Protein AF-A0A7S3T6I1-F1 (afdb_monomer_lite)

pLDDT: mean 73.14, std 24.53, range [26.17, 98.25]

Sequence (251 aa):
EEFFSDATSDMLVAWLIVLVLGAVAAERGAVSGGAPRRAKRSKQSPFVTAVAVTEVGLSLGDYSYEDAEPLAADAVEVEMHACALTAGDVQQLRGAWGTCMLPLVPSREAVGVVVRAGKSVKAVAPGDRVGVLLGTGMDFEDVDNGADRNRLDFATTGAAAHRIRLPARWAVPLPPGVPTLHAAGGLATGGALWGQLKRARLGRGAKVGVVGGGTAGGLAKQLAAALGHEVHSVVAERSGGGGGGEGEGGG

Radius of gyration: 21.6 Å; chains: 1; bounding box: 43×83×54 Å

Secondary structure (DSSP, 8-state):
--S---SHHHHHHHHHHHHHHHHHHHTS-----------------SEEEEEEBSSSSS--EEEEEE--SPPPTTEEEEEEEEEE--HHHHHHHTTTTSPPPSSB---SEEEEEEEEE-TT--S--TT-EEEEE-S-TT--S----S--TT---TT---SSBSEEEEEGGGEEEPPTTS-HHHHHTTHHHHHHHHHHHHHTTPPTT-EEEEE--SHHHHHHHHHHHHTT-EEEEE-PPPPP-----------

Foldseek 3Di:
DPDDDDCPVVVVVVVVVVVVVVVVVVPDDDPDDDDDDPDDDDPDAQKWWFWWAQDQDDDIDIDIDGNPDPADQQKFKWFFDDADADPVQRCLSNCVPHDHDPRAATGQWTKTFTCDHHNNYDQDDGGFIWIAGHPQPPDPDPDPQVNRVVPPDPAPHHSRIRMHMGRCVRTHGDDPPQDRVNRNHQPRLVVVLLVVVVVVVDDAQAEDEQEEDDPSSVSNQVNCVVSRYHYDYDYDDDDDDDPDDPDDDDD

Structure (mmCIF, N/CA/C/O backbone):
data_AF-A0A7S3T6I1-F1
#
_entry.id   AF-A0A7S3T6I1-F1
#
loop_
_atom_site.group_PDB
_atom_site.id
_atom_site.type_symbol
_atom_site.label_atom_id
_atom_site.label_alt_id
_atom_site.label_comp_id
_atom_site.label_asym_id
_atom_site.label_entity_id
_atom_site.label_seq_id
_atom_site.pdbx_PDB_ins_code
_atom_site.Cartn_x
_atom_site.Cartn_y
_atom_site.Cartn_z
_atom_site.occupancy
_atom_site.B_iso_or_equiv
_atom_site.auth_seq_id
_atom_site.auth_comp_id
_atom_site.auth_asym_id
_atom_site.auth_atom_id
_atom_site.pdbx_PDB_model_num
ATOM 1 N N . GLU A 1 1 ? 20.527 25.732 13.200 1.00 29.61 1 GLU A N 1
ATOM 2 C CA . GLU A 1 1 ? 19.378 26.497 12.676 1.00 29.61 1 GLU A CA 1
ATOM 3 C C . GLU A 1 1 ? 19.262 26.359 11.154 1.00 29.61 1 GLU A C 1
ATOM 5 O O . GLU A 1 1 ? 19.159 27.344 10.449 1.00 29.61 1 GLU A O 1
ATOM 10 N N . GLU A 1 2 ? 19.228 25.132 10.627 1.00 28.48 2 GLU A N 1
ATOM 11 C CA . GLU A 1 2 ? 19.137 24.903 9.171 1.00 28.48 2 GLU A CA 1
ATOM 12 C C . GLU A 1 2 ? 18.332 23.622 8.876 1.00 28.48 2 GLU A C 1
ATOM 14 O O . GLU A 1 2 ? 18.772 22.710 8.190 1.00 28.48 2 GLU A O 1
ATOM 19 N N . PHE A 1 3 ? 17.144 23.502 9.483 1.00 26.17 3 PHE A N 1
ATOM 20 C CA . PHE A 1 3 ? 16.264 22.331 9.303 1.00 26.17 3 PHE A CA 1
ATOM 21 C C . PHE A 1 3 ? 14.838 22.695 8.852 1.00 26.17 3 PHE A C 1
ATOM 23 O O . PHE A 1 3 ? 13.940 21.858 8.875 1.00 26.17 3 PHE A O 1
ATOM 30 N N . PHE A 1 4 ? 14.608 23.947 8.445 1.00 35.12 4 PHE A N 1
ATOM 31 C CA . PHE A 1 4 ? 13.291 24.437 8.030 1.00 35.12 4 PHE A CA 1
ATOM 32 C C . PHE A 1 4 ? 13.381 25.346 6.801 1.00 35.12 4 PHE A C 1
ATOM 34 O O . PHE A 1 4 ? 13.165 26.548 6.866 1.00 35.12 4 PHE A O 1
ATOM 41 N N . SER A 1 5 ? 13.680 24.738 5.664 1.00 34.28 5 SER A N 1
ATOM 42 C CA . SER A 1 5 ? 13.413 25.269 4.328 1.00 34.28 5 SER A CA 1
ATOM 43 C C . SER A 1 5 ? 13.251 24.014 3.474 1.00 34.28 5 SER A C 1
ATOM 45 O O . SER A 1 5 ? 14.183 23.233 3.363 1.00 34.28 5 SER A O 1
ATOM 47 N N . ASP A 1 6 ? 12.060 23.581 3.082 1.00 40.25 6 ASP A N 1
ATOM 48 C CA . ASP A 1 6 ? 11.226 24.242 2.091 1.00 40.25 6 ASP A CA 1
ATOM 49 C C . ASP A 1 6 ? 9.891 23.461 2.040 1.00 40.25 6 ASP A C 1
ATOM 51 O O . ASP A 1 6 ? 9.820 22.360 1.506 1.00 40.25 6 ASP A O 1
ATOM 55 N N . ALA A 1 7 ? 8.848 23.962 2.712 1.00 42.69 7 ALA A N 1
ATOM 56 C CA . ALA A 1 7 ? 7.514 23.331 2.743 1.00 42.69 7 ALA A CA 1
ATOM 57 C C . ALA A 1 7 ? 6.567 23.914 1.676 1.00 42.69 7 ALA A C 1
ATOM 59 O O . ALA A 1 7 ? 5.446 23.443 1.485 1.00 42.69 7 ALA A O 1
ATOM 60 N N . THR A 1 8 ? 7.020 24.963 0.993 1.00 37.66 8 THR A N 1
ATOM 61 C CA . THR A 1 8 ? 6.313 25.652 -0.085 1.00 37.66 8 THR A CA 1
ATOM 62 C C . THR A 1 8 ? 6.377 24.871 -1.395 1.00 37.66 8 THR A C 1
ATOM 64 O O . THR A 1 8 ? 5.390 24.844 -2.132 1.00 37.66 8 THR A O 1
ATOM 67 N N . SER A 1 9 ? 7.470 24.144 -1.642 1.00 37.91 9 SER A N 1
ATOM 68 C CA . SER A 1 9 ? 7.579 23.206 -2.764 1.00 37.91 9 SER A CA 1
ATOM 69 C C . SER A 1 9 ? 6.700 21.957 -2.585 1.00 37.91 9 SER A C 1
ATOM 71 O O . SER A 1 9 ? 6.061 21.523 -3.544 1.00 37.91 9 SER A O 1
ATOM 73 N N . ASP A 1 10 ? 6.543 21.445 -1.359 1.00 41.62 10 ASP A N 1
ATOM 74 C CA . ASP A 1 10 ? 5.710 20.262 -1.072 1.00 41.62 10 ASP A CA 1
ATOM 75 C C . ASP A 1 10 ? 4.198 20.512 -1.308 1.00 41.62 10 ASP A C 1
ATOM 77 O O . ASP A 1 10 ? 3.470 19.605 -1.722 1.00 41.62 10 ASP A O 1
ATOM 81 N N . MET A 1 11 ? 3.708 21.749 -1.128 1.00 36.44 11 MET A N 1
ATOM 82 C CA . MET A 1 11 ? 2.314 22.107 -1.452 1.00 36.44 11 MET A CA 1
ATOM 83 C C . MET A 1 11 ? 2.061 22.240 -2.959 1.00 36.44 11 MET A C 1
ATOM 85 O O . MET A 1 11 ? 0.976 21.889 -3.424 1.00 36.44 11 MET A O 1
ATOM 89 N N . LEU A 1 12 ? 3.048 22.695 -3.735 1.00 32.75 12 LEU A N 1
ATOM 90 C CA . LEU A 1 12 ? 2.953 22.743 -5.198 1.00 32.75 12 LEU A CA 1
ATOM 91 C C . LEU A 1 12 ? 2.978 21.335 -5.811 1.00 32.75 12 LEU A C 1
ATOM 93 O O . LEU A 1 12 ? 2.226 21.073 -6.749 1.00 32.75 12 LEU A O 1
ATOM 97 N N . VAL A 1 13 ? 3.739 20.401 -5.229 1.00 42.53 13 VAL A N 1
ATOM 98 C CA . VAL A 1 13 ? 3.720 18.976 -5.614 1.00 42.53 13 VAL A CA 1
ATOM 99 C C . VAL A 1 13 ? 2.358 18.338 -5.309 1.00 42.53 13 VAL A C 1
ATOM 101 O O . VAL A 1 13 ? 1.814 17.622 -6.150 1.00 42.53 13 VAL A O 1
ATOM 104 N N . ALA A 1 14 ? 1.745 18.658 -4.163 1.00 38.47 14 ALA A N 1
ATOM 105 C CA . ALA A 1 14 ? 0.397 18.190 -3.830 1.00 38.47 14 ALA A CA 1
ATOM 106 C C . ALA A 1 14 ? -0.686 18.727 -4.791 1.00 38.47 14 ALA A C 1
ATOM 108 O O . ALA A 1 14 ? -1.632 18.006 -5.106 1.00 38.47 14 ALA A O 1
ATOM 109 N N . TRP A 1 15 ? -0.535 19.952 -5.309 1.00 29.95 15 TRP A N 1
ATOM 110 C CA . TRP A 1 15 ? -1.434 20.514 -6.327 1.00 29.95 15 TRP A CA 1
ATOM 111 C C . TRP A 1 15 ? -1.189 19.951 -7.736 1.00 29.95 15 TRP A C 1
ATOM 113 O O . TRP A 1 15 ? -2.150 19.732 -8.476 1.00 29.95 15 TRP A O 1
ATOM 123 N N . LEU A 1 16 ? 0.059 19.633 -8.100 1.00 34.53 16 LEU A N 1
ATOM 124 C CA . LEU A 1 16 ? 0.373 18.987 -9.382 1.00 34.53 16 LEU A CA 1
ATOM 125 C C . LEU A 1 16 ? -0.198 17.561 -9.469 1.00 34.53 16 LEU A C 1
ATOM 127 O O . LEU A 1 16 ? -0.688 17.160 -10.525 1.00 34.53 16 LEU A O 1
ATOM 131 N N . ILE A 1 17 ? -0.229 16.829 -8.347 1.00 42.00 17 ILE A N 1
ATOM 132 C CA . ILE A 1 17 ? -0.861 15.502 -8.254 1.00 42.00 17 ILE A CA 1
ATOM 133 C C . ILE A 1 17 ? -2.369 15.584 -8.556 1.00 42.00 17 ILE A C 1
ATOM 135 O O . ILE A 1 17 ? -2.908 14.697 -9.211 1.00 42.00 17 ILE A O 1
ATOM 139 N N . VAL A 1 18 ? -3.056 16.666 -8.171 1.00 39.66 18 VAL A N 1
ATOM 140 C CA . VAL A 1 18 ? -4.498 16.838 -8.439 1.00 39.66 18 VAL A CA 1
ATOM 141 C C . VAL A 1 18 ? -4.784 17.187 -9.907 1.00 39.66 18 VAL A C 1
ATOM 143 O O . VAL A 1 18 ? -5.788 16.731 -10.456 1.00 39.66 18 VAL A O 1
ATOM 146 N N . LEU A 1 19 ? -3.902 17.931 -10.584 1.00 33.84 19 LEU A N 1
ATOM 147 C CA . LEU A 1 19 ? -4.106 18.318 -11.988 1.00 33.84 19 LEU A CA 1
ATOM 148 C C . LEU A 1 19 ? -3.842 17.174 -12.982 1.00 33.84 19 LEU A C 1
ATOM 150 O O . LEU A 1 19 ? -4.569 17.056 -13.969 1.00 33.84 19 LEU A O 1
ATOM 154 N N . VAL A 1 20 ? -2.895 16.272 -12.696 1.00 36.50 20 VAL A N 1
ATOM 155 C CA . VAL A 1 20 ? -2.692 15.055 -13.512 1.00 36.50 20 VAL A CA 1
ATOM 156 C C . VAL A 1 20 ? -3.872 14.077 -13.362 1.00 36.50 20 VAL A C 1
ATOM 158 O O . VAL A 1 20 ? -4.273 13.430 -14.331 1.00 36.50 20 VAL A O 1
ATOM 161 N N . LEU A 1 21 ? -4.516 14.032 -12.187 1.00 37.50 21 LEU A N 1
ATOM 162 C CA . LEU A 1 21 ? -5.699 13.196 -11.933 1.00 37.50 21 LEU A CA 1
ATOM 163 C C . LEU A 1 21 ? -6.949 13.646 -12.714 1.00 37.50 21 LEU A C 1
ATOM 165 O O . LEU A 1 21 ? -7.772 12.806 -13.079 1.00 37.50 21 LEU A O 1
ATOM 169 N N . GLY A 1 22 ? -7.087 14.943 -13.011 1.00 32.12 22 GLY A N 1
ATOM 170 C CA . GLY A 1 22 ? -8.215 15.472 -13.787 1.00 32.12 22 GLY A CA 1
ATOM 171 C C . GLY A 1 22 ? -8.155 15.124 -15.279 1.00 32.12 22 GLY A C 1
ATOM 172 O O . GLY A 1 22 ? -9.181 14.803 -15.878 1.00 32.12 22 GLY A O 1
ATOM 173 N N . ALA A 1 23 ? -6.958 15.132 -15.873 1.00 32.16 23 ALA A N 1
ATOM 174 C CA . ALA A 1 23 ? -6.782 14.872 -17.303 1.00 32.16 23 ALA A CA 1
ATOM 175 C C . ALA A 1 23 ? -6.889 13.375 -17.655 1.00 32.16 23 ALA A C 1
ATOM 177 O O . ALA A 1 23 ? -7.482 13.026 -18.671 1.00 32.16 23 ALA A O 1
ATOM 178 N N . VAL A 1 24 ? -6.407 12.475 -16.787 1.00 38.44 24 VAL A N 1
ATOM 179 C CA . VAL A 1 24 ? -6.471 11.018 -17.032 1.00 38.44 24 VAL A CA 1
ATOM 180 C C . VAL A 1 24 ? -7.877 10.450 -16.786 1.00 38.44 24 VAL A C 1
ATOM 182 O O . VAL A 1 24 ? -8.294 9.502 -17.454 1.00 38.44 24 VAL A O 1
ATOM 185 N N . ALA A 1 25 ? -8.648 11.039 -15.864 1.00 33.66 25 ALA A N 1
ATOM 186 C CA . ALA A 1 25 ? -10.027 10.623 -15.603 1.00 33.66 25 ALA A CA 1
ATOM 187 C C . ALA A 1 25 ? -11.000 11.020 -16.732 1.00 33.66 25 ALA A C 1
ATOM 189 O O . ALA A 1 25 ? -11.987 10.320 -16.956 1.00 33.66 25 ALA A O 1
ATOM 190 N N . ALA A 1 26 ? -10.715 12.099 -17.471 1.00 31.81 26 ALA A N 1
ATOM 191 C CA . ALA A 1 26 ? -11.564 12.565 -18.568 1.00 31.81 26 ALA A CA 1
ATOM 192 C C . ALA A 1 26 ? -11.524 11.652 -19.813 1.00 31.81 26 ALA A C 1
ATOM 194 O O . ALA A 1 26 ? -12.473 11.653 -20.594 1.00 31.81 26 ALA A O 1
ATOM 195 N N . GLU A 1 27 ? -10.483 10.828 -19.981 1.00 35.47 27 GLU A N 1
ATOM 196 C CA . GLU A 1 27 ? -10.346 9.934 -21.143 1.00 35.47 27 GLU A CA 1
ATOM 197 C C . GLU A 1 27 ? -10.892 8.515 -20.926 1.00 35.47 27 GLU A C 1
ATOM 199 O O . GLU A 1 27 ? -11.006 7.737 -21.876 1.00 35.47 27 GLU A O 1
ATOM 204 N N . ARG A 1 28 ? -11.278 8.142 -19.700 1.00 42.31 28 ARG A N 1
ATOM 205 C CA . ARG A 1 28 ? -11.776 6.790 -19.409 1.00 42.31 28 ARG A CA 1
ATOM 206 C C . ARG A 1 28 ? -13.232 6.839 -18.987 1.00 42.31 28 ARG A C 1
ATOM 208 O O . ARG A 1 28 ? -13.565 6.900 -17.806 1.00 42.31 28 ARG A O 1
ATOM 215 N N . GLY A 1 29 ? -14.102 6.779 -19.995 1.00 30.50 29 GLY A N 1
ATOM 216 C CA . GLY A 1 29 ? -15.527 6.533 -19.810 1.00 30.50 29 GLY A CA 1
ATOM 217 C C . GLY A 1 29 ? -15.769 5.366 -18.847 1.00 30.50 29 GLY A C 1
ATOM 218 O O . GLY A 1 29 ? -15.079 4.346 -18.893 1.00 30.50 29 GLY A O 1
ATOM 219 N N . ALA A 1 30 ? -16.741 5.547 -17.955 1.00 35.00 30 ALA A N 1
ATOM 220 C CA . ALA A 1 30 ? -17.129 4.575 -16.945 1.00 35.00 30 ALA A CA 1
ATOM 221 C C . ALA A 1 30 ? -17.339 3.179 -17.560 1.00 35.00 30 ALA A C 1
ATOM 223 O O . ALA A 1 30 ? -18.199 2.984 -18.423 1.00 35.00 30 ALA A O 1
ATOM 224 N N . VAL A 1 31 ? -16.563 2.194 -17.100 1.00 38.00 31 VAL A N 1
ATOM 225 C CA . VAL A 1 31 ? -16.750 0.793 -17.485 1.00 38.00 31 VAL A CA 1
ATOM 226 C C . VAL A 1 31 ? -18.007 0.282 -16.781 1.00 38.00 31 VAL A C 1
ATOM 228 O O . VAL A 1 31 ? -17.985 -0.069 -15.603 1.00 38.00 31 VAL A O 1
ATOM 231 N N . SER A 1 32 ? -19.128 0.293 -17.501 1.00 37.09 32 SER A N 1
ATOM 232 C CA . SER A 1 32 ? -20.361 -0.375 -17.085 1.00 37.09 32 SER A CA 1
ATOM 233 C C . SER A 1 32 ? -20.185 -1.897 -17.169 1.00 37.09 32 SER A C 1
ATOM 235 O O . SER A 1 32 ? -19.507 -2.413 -18.059 1.00 37.09 32 SER A O 1
ATOM 237 N N . GLY A 1 33 ? -20.756 -2.611 -16.194 1.00 38.56 33 GLY A N 1
ATOM 238 C CA . GLY A 1 33 ? -20.587 -4.049 -15.965 1.00 38.56 33 GLY A CA 1
ATOM 239 C C . GLY A 1 33 ? -21.167 -4.946 -17.062 1.00 38.56 33 GLY A C 1
ATOM 240 O O . GLY A 1 33 ? -22.201 -5.580 -16.871 1.00 38.56 33 GLY A O 1
ATOM 241 N N . GLY A 1 34 ? -20.482 -5.025 -18.201 1.00 30.28 34 GLY A N 1
ATOM 242 C CA . GLY A 1 34 ? -20.699 -6.041 -19.227 1.00 30.28 34 GLY A CA 1
ATOM 243 C C . GLY A 1 34 ? -19.941 -7.335 -18.917 1.00 30.28 34 GLY A C 1
ATOM 244 O O . GLY A 1 34 ? -18.835 -7.306 -18.378 1.00 30.28 34 GLY A O 1
ATOM 245 N N . ALA A 1 35 ? -20.535 -8.477 -19.275 1.00 32.97 35 ALA A N 1
ATOM 246 C CA . ALA A 1 35 ? -19.932 -9.801 -19.123 1.00 32.97 35 ALA A CA 1
ATOM 247 C C . ALA A 1 35 ? -18.501 -9.858 -19.711 1.00 32.97 35 ALA A C 1
ATOM 249 O O . ALA A 1 35 ? -18.248 -9.253 -20.760 1.00 32.97 35 ALA A O 1
ATOM 250 N N . PRO A 1 36 ? -17.565 -10.594 -19.078 1.00 40.09 36 PRO A N 1
ATOM 251 C CA . PRO A 1 36 ? -16.157 -10.581 -19.455 1.00 40.09 36 PRO A CA 1
ATOM 252 C C . PRO A 1 36 ? -15.977 -11.075 -20.891 1.00 40.09 36 PRO A C 1
ATOM 254 O O . PRO A 1 36 ? -16.154 -12.252 -21.214 1.00 40.09 36 PRO A O 1
ATOM 257 N N . ARG A 1 37 ? -15.596 -10.153 -21.777 1.00 39.22 37 ARG A N 1
ATOM 258 C CA . ARG A 1 37 ? -15.178 -10.476 -23.139 1.00 39.22 37 ARG A CA 1
ATOM 259 C C . ARG A 1 37 ? -13.869 -11.257 -23.027 1.00 39.22 37 ARG A C 1
ATOM 261 O O . ARG A 1 37 ? -12.867 -10.722 -22.563 1.00 39.22 37 ARG A O 1
ATOM 268 N N . ARG A 1 38 ? -13.873 -12.531 -23.430 1.00 38.22 38 ARG A N 1
ATOM 269 C CA . ARG A 1 38 ? -12.682 -13.392 -23.416 1.00 38.22 38 ARG A CA 1
ATOM 270 C C . ARG A 1 38 ? -11.638 -12.824 -24.383 1.00 38.22 38 ARG A C 1
ATOM 272 O O . ARG A 1 38 ? -11.682 -13.097 -25.582 1.00 38.22 38 ARG A O 1
ATOM 279 N N . ALA A 1 39 ? -10.735 -11.994 -23.868 1.00 45.19 39 ALA A N 1
ATOM 280 C CA . ALA A 1 39 ? -9.642 -11.421 -24.635 1.00 45.19 39 ALA A CA 1
ATOM 281 C C . ALA A 1 39 ? -8.763 -12.553 -25.189 1.00 45.19 39 ALA A C 1
ATOM 283 O O . ALA A 1 39 ? -8.397 -13.489 -24.470 1.00 45.19 39 ALA A O 1
ATOM 284 N N . LYS A 1 40 ? -8.438 -12.492 -26.487 1.00 39.28 40 LYS A N 1
ATOM 285 C CA . LYS A 1 40 ? -7.395 -13.342 -27.073 1.00 39.28 40 LYS A CA 1
ATOM 286 C C . LYS A 1 40 ? -6.115 -13.093 -26.277 1.00 39.28 40 LYS A C 1
ATOM 288 O O . LYS A 1 40 ? -5.695 -11.950 -26.149 1.00 39.28 40 LYS A O 1
ATOM 293 N N . ARG A 1 41 ? -5.519 -14.166 -25.753 1.00 45.06 41 ARG A N 1
ATOM 294 C CA . ARG A 1 41 ? -4.248 -14.163 -25.018 1.00 45.06 41 ARG A CA 1
ATOM 295 C C . ARG A 1 41 ? -3.140 -13.660 -25.959 1.00 45.06 41 ARG A C 1
ATOM 297 O O . ARG A 1 41 ? -2.522 -14.457 -26.662 1.00 45.06 41 ARG A O 1
ATOM 304 N N . SER A 1 42 ? -2.932 -12.348 -26.053 1.00 54.41 42 SER A N 1
ATOM 305 C CA . SER A 1 42 ? -1.694 -11.812 -26.615 1.00 54.41 42 SER A CA 1
ATOM 306 C C . SER A 1 42 ? -0.567 -12.197 -25.657 1.00 54.41 42 SER A C 1
ATOM 308 O O . SER A 1 42 ? -0.764 -12.238 -24.440 1.00 54.41 42 SER A O 1
ATOM 310 N N . LYS A 1 43 ? 0.609 -12.557 -26.184 1.00 62.69 43 LYS A N 1
ATOM 311 C CA . LYS A 1 43 ? 1.800 -12.666 -25.335 1.00 62.69 43 LYS A CA 1
ATOM 312 C C . LYS A 1 43 ? 2.012 -11.283 -24.713 1.00 62.69 43 LYS A C 1
ATOM 314 O O . LYS A 1 43 ? 2.224 -10.324 -25.451 1.00 62.69 43 LYS A O 1
ATOM 319 N N . GLN A 1 44 ? 1.873 -11.179 -23.391 1.00 68.25 44 GLN A N 1
ATOM 320 C CA . GLN A 1 44 ? 2.200 -9.957 -22.657 1.00 68.25 44 GLN A CA 1
ATOM 321 C C . GLN A 1 44 ? 3.653 -9.579 -22.965 1.00 68.25 44 GLN A C 1
ATOM 323 O O . GLN A 1 44 ? 4.519 -10.455 -23.027 1.00 68.25 44 GLN A O 1
ATOM 328 N N . SER A 1 45 ? 3.896 -8.286 -23.185 1.00 81.00 45 SER A N 1
ATOM 329 C CA . SER A 1 45 ? 5.254 -7.758 -23.332 1.00 81.00 45 SER A CA 1
ATOM 330 C C . SER A 1 45 ? 6.071 -8.088 -22.078 1.00 81.00 45 SER A C 1
ATOM 332 O O . SER A 1 45 ? 5.532 -7.944 -20.978 1.00 81.00 45 SER A O 1
ATOM 334 N N . PRO A 1 46 ? 7.351 -8.484 -22.204 1.00 82.94 46 PRO A N 1
ATOM 335 C CA . PRO A 1 46 ? 8.224 -8.643 -21.045 1.00 82.94 46 PRO A CA 1
ATOM 336 C C . PRO A 1 46 ? 8.547 -7.293 -20.384 1.00 82.94 46 PRO A C 1
ATOM 338 O O . PRO A 1 46 ? 8.888 -7.264 -19.210 1.00 82.94 46 PRO A O 1
ATOM 341 N N . PHE A 1 47 ? 8.346 -6.162 -21.070 1.00 88.75 47 PHE A N 1
ATOM 342 C CA . PHE A 1 47 ? 8.621 -4.826 -20.532 1.00 88.75 47 PHE A CA 1
ATOM 343 C C . PHE A 1 47 ? 7.489 -4.287 -19.659 1.00 88.75 47 PHE A C 1
ATOM 345 O O . PHE A 1 47 ? 6.317 -4.359 -20.049 1.00 88.75 47 PHE A O 1
ATOM 352 N N . VAL A 1 48 ? 7.834 -3.766 -18.484 1.00 88.31 48 VAL A N 1
ATOM 353 C CA . VAL A 1 48 ? 6.954 -3.049 -17.557 1.00 88.31 48 VAL A CA 1
ATOM 354 C C . VAL A 1 48 ? 7.250 -1.561 -17.664 1.00 88.31 48 VAL A C 1
ATOM 356 O O . VAL A 1 48 ? 8.399 -1.154 -17.538 1.00 88.31 48 VAL A O 1
ATOM 359 N N . THR A 1 49 ? 6.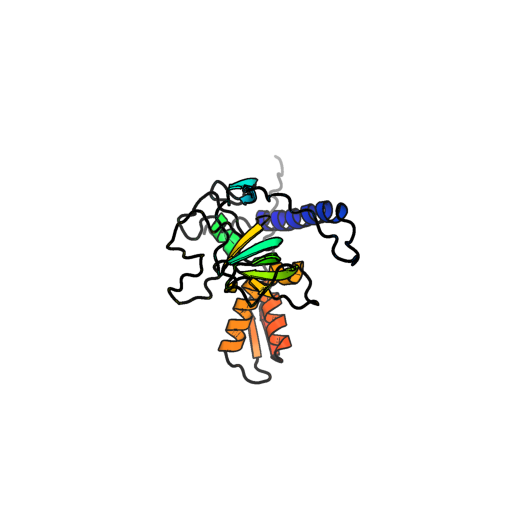208 -0.756 -17.847 1.00 93.25 49 THR A N 1
ATOM 360 C CA . THR A 1 49 ? 6.298 0.704 -17.755 1.00 93.25 49 THR A CA 1
ATOM 361 C C . THR A 1 49 ? 6.027 1.149 -16.321 1.00 93.25 49 THR A C 1
ATOM 363 O O . THR A 1 49 ? 5.112 0.632 -15.673 1.00 93.25 49 THR A O 1
ATOM 366 N N . ALA A 1 50 ? 6.808 2.106 -15.837 1.00 91.38 50 ALA A N 1
ATOM 367 C CA . ALA A 1 50 ? 6.751 2.645 -14.488 1.00 91.38 50 ALA A CA 1
ATOM 368 C C . ALA A 1 50 ? 7.150 4.124 -14.462 1.00 91.38 50 ALA A C 1
ATOM 370 O O . ALA A 1 50 ? 7.598 4.677 -15.464 1.00 91.38 50 ALA A O 1
ATOM 371 N N . VAL A 1 51 ? 7.012 4.738 -13.292 1.00 92.56 51 VAL A N 1
ATOM 372 C CA . VAL A 1 51 ? 7.611 6.033 -12.976 1.00 92.56 51 VAL A CA 1
ATOM 373 C C . VAL A 1 51 ? 8.745 5.789 -11.989 1.00 92.56 51 VAL A C 1
ATOM 375 O O . VAL A 1 51 ? 8.554 5.092 -10.995 1.00 92.56 51 VAL A O 1
ATOM 378 N N . ALA A 1 52 ? 9.923 6.345 -12.250 1.00 90.31 52 ALA A N 1
ATOM 379 C CA . ALA A 1 52 ? 11.091 6.163 -11.396 1.00 90.31 52 ALA A CA 1
ATOM 380 C C . ALA A 1 52 ? 11.879 7.461 -11.219 1.00 90.31 52 ALA A C 1
ATOM 382 O O . ALA A 1 52 ? 11.704 8.422 -11.966 1.00 90.31 52 ALA A O 1
ATOM 383 N N . VAL A 1 53 ? 12.787 7.455 -10.247 1.00 87.00 53 VAL A N 1
ATOM 384 C CA . VAL A 1 53 ? 13.901 8.402 -10.187 1.00 87.00 53 VAL A CA 1
ATOM 385 C C . VAL A 1 53 ? 15.191 7.688 -10.577 1.00 87.00 53 VAL A C 1
ATOM 387 O O . VAL A 1 53 ? 15.445 6.561 -10.148 1.00 87.00 53 VAL A O 1
ATOM 390 N N . THR A 1 54 ? 16.007 8.324 -11.413 1.00 89.38 54 THR A N 1
ATOM 391 C CA . THR A 1 54 ? 17.332 7.818 -11.826 1.00 89.38 54 THR A CA 1
ATOM 392 C C . THR A 1 54 ? 18.473 8.446 -11.030 1.00 89.38 54 THR A C 1
ATOM 394 O O . THR A 1 54 ? 19.617 8.021 -11.149 1.00 89.38 54 THR A O 1
ATOM 397 N N . GLU A 1 55 ? 18.153 9.440 -10.209 1.00 89.12 55 GLU A N 1
ATOM 398 C CA . GLU A 1 55 ? 19.028 10.118 -9.261 1.00 89.12 55 GLU A CA 1
ATOM 399 C C . GLU A 1 55 ? 18.256 10.385 -7.964 1.00 89.12 55 GLU A C 1
ATOM 401 O O . GLU A 1 55 ? 17.025 10.336 -7.940 1.00 89.12 55 GLU A O 1
ATOM 406 N N . VAL A 1 56 ? 18.967 10.637 -6.866 1.00 86.56 56 VAL A N 1
ATOM 407 C CA . VAL A 1 56 ? 18.327 10.995 -5.593 1.00 86.56 56 VAL A CA 1
ATOM 408 C C . VAL A 1 56 ? 17.615 12.338 -5.755 1.00 86.56 56 VAL A C 1
ATOM 410 O O . VAL A 1 56 ? 18.226 13.324 -6.157 1.00 86.56 56 VAL A O 1
ATOM 413 N N . GLY A 1 57 ? 16.331 12.393 -5.413 1.00 88.31 57 GLY A N 1
ATOM 414 C CA . GLY A 1 57 ? 15.512 13.590 -5.546 1.00 88.31 57 GLY A CA 1
ATOM 415 C C . GLY A 1 57 ? 14.047 13.279 -5.825 1.00 88.31 57 GLY A C 1
ATOM 416 O O . GLY A 1 57 ? 13.597 12.141 -5.733 1.00 88.31 57 GLY A O 1
ATOM 417 N N . LEU A 1 58 ? 13.286 14.321 -6.160 1.00 90.69 58 LEU A N 1
ATOM 418 C CA . LEU A 1 58 ? 11.851 14.231 -6.473 1.00 90.69 58 LEU A CA 1
ATOM 419 C C . LEU A 1 58 ? 11.556 14.398 -7.971 1.00 90.69 58 LEU A C 1
ATOM 421 O O . LEU A 1 58 ? 10.413 14.639 -8.354 1.00 90.69 58 LEU A O 1
ATOM 425 N N . SER A 1 59 ? 12.583 14.274 -8.814 1.00 94.19 59 SER A N 1
ATOM 426 C CA . SER A 1 59 ? 12.448 14.353 -10.268 1.00 94.19 59 SER A CA 1
ATOM 427 C C . SER A 1 59 ? 12.053 12.985 -10.827 1.00 94.19 59 SER A C 1
ATOM 429 O O . SER A 1 59 ? 12.899 12.140 -11.114 1.00 94.19 59 SER A O 1
ATOM 431 N N . LEU A 1 60 ? 10.744 12.747 -10.893 1.00 90.81 60 LEU A N 1
ATOM 432 C CA . LEU A 1 60 ? 10.141 11.513 -11.395 1.00 90.81 60 LEU A CA 1
ATOM 433 C C . LEU A 1 60 ? 10.045 11.548 -12.925 1.00 90.81 60 LEU A C 1
ATOM 435 O O . LEU A 1 60 ? 9.605 12.546 -13.494 1.00 90.81 60 LEU A O 1
ATOM 439 N N . GLY A 1 61 ? 10.404 10.447 -13.579 1.00 93.31 61 GLY A N 1
ATOM 440 C CA . GLY A 1 61 ? 10.317 10.300 -15.029 1.00 93.31 61 GLY A CA 1
ATOM 441 C C . GLY A 1 61 ? 9.824 8.923 -15.455 1.00 93.31 61 GLY A C 1
ATOM 442 O O . GLY A 1 61 ? 9.809 7.976 -14.664 1.00 93.31 61 GLY A O 1
ATOM 443 N N . ASP A 1 62 ? 9.428 8.826 -16.722 1.00 95.25 62 ASP A N 1
ATOM 444 C CA . ASP A 1 62 ? 9.045 7.558 -17.333 1.00 95.25 62 ASP A CA 1
ATOM 445 C C . ASP A 1 62 ? 10.226 6.587 -17.318 1.00 95.25 62 ASP A C 1
ATOM 447 O O . ASP A 1 62 ? 11.358 6.923 -17.672 1.00 95.25 62 ASP A O 1
ATOM 451 N N . TYR A 1 63 ? 9.942 5.354 -16.926 1.00 89.75 63 TYR A N 1
ATOM 452 C CA . TYR A 1 63 ? 10.920 4.288 -16.849 1.00 89.75 63 TYR A CA 1
ATOM 453 C C . TYR A 1 63 ? 10.332 2.994 -17.401 1.00 89.75 63 TYR A C 1
ATOM 455 O O . TYR A 1 63 ? 9.132 2.730 -17.310 1.00 89.75 63 TYR A O 1
ATOM 463 N N . SER A 1 64 ? 11.188 2.167 -17.991 1.00 90.19 64 SER A N 1
ATOM 464 C CA . SER A 1 64 ? 10.807 0.845 -18.465 1.00 90.19 64 SER A CA 1
ATOM 465 C C . SER A 1 64 ? 11.895 -0.149 -18.112 1.00 90.19 64 SER A C 1
ATOM 467 O O . SER A 1 64 ? 13.073 0.106 -18.347 1.00 90.19 64 SER A O 1
ATOM 469 N N . TYR A 1 65 ? 11.487 -1.303 -17.601 1.00 84.19 65 TYR A N 1
ATOM 470 C CA . TYR A 1 65 ? 12.380 -2.409 -17.274 1.00 84.19 65 TYR A CA 1
ATOM 471 C C . TYR A 1 65 ? 11.805 -3.723 -17.784 1.00 84.19 65 TYR A C 1
ATOM 473 O O . TYR A 1 65 ? 10.613 -3.829 -18.078 1.00 84.19 65 TYR A O 1
ATOM 481 N N . GLU A 1 66 ? 12.666 -4.719 -17.935 1.00 85.31 66 GLU A N 1
ATOM 482 C CA . GLU A 1 66 ? 12.262 -6.053 -18.356 1.00 85.31 66 GLU A CA 1
ATOM 483 C C . GLU A 1 66 ? 11.934 -6.923 -17.134 1.00 85.31 66 GLU A C 1
ATOM 485 O O . GLU A 1 66 ? 12.732 -7.035 -16.212 1.00 85.31 66 GLU A O 1
ATOM 490 N N . ASP A 1 67 ? 10.759 -7.551 -17.146 1.00 82.31 67 ASP A N 1
ATOM 491 C CA . ASP A 1 67 ? 10.307 -8.566 -16.188 1.00 82.31 67 ASP A CA 1
ATOM 492 C C . ASP A 1 67 ? 9.789 -9.785 -16.975 1.00 82.31 67 ASP A C 1
ATOM 494 O O . ASP A 1 67 ? 8.585 -10.015 -17.179 1.00 82.31 67 ASP A O 1
ATOM 498 N N . ALA A 1 68 ? 10.754 -10.534 -17.511 1.00 80.62 68 ALA A N 1
ATOM 499 C CA . ALA A 1 68 ? 10.530 -11.701 -18.359 1.00 80.62 68 ALA A CA 1
ATOM 500 C C . ALA A 1 68 ? 10.513 -13.026 -17.583 1.00 80.62 68 ALA A C 1
ATOM 502 O O . ALA A 1 68 ? 10.203 -14.069 -18.168 1.00 80.62 68 ALA A O 1
ATOM 503 N N . GLU A 1 69 ? 10.827 -13.010 -16.284 1.00 81.75 69 GLU A N 1
ATOM 504 C CA . GLU A 1 69 ? 10.952 -14.240 -15.508 1.00 81.75 69 GLU A CA 1
ATOM 505 C C . GLU A 1 69 ? 9.622 -15.014 -15.444 1.00 81.75 69 GLU A C 1
ATOM 507 O O . GLU A 1 69 ? 8.530 -14.438 -15.534 1.00 81.75 69 GLU A O 1
ATOM 512 N N . PRO A 1 70 ? 9.649 -16.349 -15.331 1.00 85.62 70 PRO A N 1
ATOM 513 C CA . PRO A 1 70 ? 8.440 -17.106 -15.056 1.00 85.62 70 PRO A CA 1
ATOM 514 C C . PRO A 1 70 ? 7.832 -16.697 -13.708 1.00 85.62 70 PRO A C 1
ATOM 516 O O . PRO A 1 70 ? 8.537 -16.572 -12.713 1.00 85.62 70 PRO A O 1
ATOM 519 N N . LEU A 1 71 ? 6.503 -16.562 -13.646 1.00 87.12 71 LEU A N 1
ATOM 520 C CA . LEU A 1 71 ? 5.820 -16.289 -12.380 1.00 87.12 71 LEU A CA 1
ATOM 521 C C . LEU A 1 71 ? 6.060 -17.445 -11.394 1.00 87.12 71 LEU A C 1
ATOM 523 O O . LEU A 1 71 ? 5.717 -18.594 -11.702 1.00 87.12 71 LEU A O 1
ATOM 527 N N . ALA A 1 72 ? 6.613 -17.129 -10.221 1.00 87.56 72 ALA A N 1
ATOM 528 C CA . ALA A 1 72 ? 6.854 -18.096 -9.156 1.00 87.56 72 ALA A CA 1
ATOM 529 C C . ALA A 1 72 ? 5.556 -18.783 -8.696 1.00 87.56 72 ALA A C 1
ATOM 531 O O . ALA A 1 72 ? 4.447 -18.262 -8.849 1.00 87.56 72 ALA A O 1
ATOM 532 N N . ALA A 1 73 ? 5.680 -19.989 -8.137 1.00 93.88 73 ALA A N 1
ATOM 533 C CA . ALA A 1 73 ? 4.524 -20.818 -7.803 1.00 93.88 73 ALA A CA 1
ATOM 534 C C . ALA A 1 73 ? 3.623 -20.197 -6.722 1.00 93.88 73 ALA A C 1
ATOM 536 O O . ALA A 1 73 ? 2.417 -20.428 -6.744 1.00 93.88 73 ALA A O 1
ATOM 537 N N . ASP A 1 74 ? 4.183 -19.414 -5.807 1.00 89.06 74 ASP A N 1
ATOM 538 C CA . ASP A 1 74 ? 3.501 -18.719 -4.713 1.00 89.06 74 ASP A CA 1
ATOM 539 C C . ASP A 1 74 ? 3.271 -17.222 -4.990 1.00 89.06 74 ASP A C 1
ATOM 541 O O . ASP A 1 74 ? 2.780 -16.506 -4.116 1.00 89.06 74 ASP A O 1
ATOM 545 N N . ALA A 1 75 ? 3.591 -16.744 -6.195 1.00 89.12 75 ALA A N 1
ATOM 546 C CA . ALA A 1 75 ? 3.465 -15.344 -6.577 1.00 89.12 75 ALA A CA 1
ATOM 547 C C . ALA A 1 75 ? 2.191 -15.049 -7.377 1.00 89.12 75 ALA A C 1
ATOM 549 O O . ALA A 1 75 ? 1.585 -15.920 -8.005 1.00 89.12 75 ALA A O 1
ATOM 550 N N . VAL A 1 76 ? 1.806 -13.779 -7.387 1.00 92.69 76 VAL A N 1
ATOM 551 C CA . VAL A 1 76 ? 0.773 -13.212 -8.254 1.00 92.69 76 VAL A CA 1
ATOM 552 C C . VAL A 1 76 ? 1.375 -12.121 -9.124 1.00 92.69 76 VAL A C 1
ATOM 554 O O . VAL A 1 76 ? 2.300 -11.431 -8.709 1.00 92.69 76 VAL A O 1
ATOM 557 N N . GLU A 1 77 ? 0.835 -11.967 -10.328 1.00 92.94 77 GLU A N 1
ATOM 558 C CA . GLU A 1 77 ? 1.035 -10.779 -11.153 1.00 92.94 77 GLU A CA 1
ATOM 559 C C . GLU A 1 77 ? -0.218 -9.917 -11.025 1.00 92.94 77 GLU A C 1
ATOM 561 O O . GLU A 1 77 ? -1.334 -10.410 -11.232 1.00 92.94 77 GLU A O 1
ATOM 566 N N . VAL A 1 78 ? -0.036 -8.647 -10.680 1.00 94.00 78 VAL A N 1
ATOM 567 C CA . VAL A 1 78 ? -1.123 -7.700 -10.436 1.00 94.00 78 VAL A CA 1
ATOM 568 C C . VAL A 1 78 ? -0.970 -6.518 -11.386 1.00 94.00 78 VAL A C 1
ATOM 570 O O . VAL A 1 78 ? 0.096 -5.910 -11.451 1.00 94.00 78 VAL A O 1
ATOM 573 N N . GLU A 1 79 ? -2.036 -6.190 -12.109 1.00 95.88 79 GLU A N 1
ATOM 574 C CA . GLU A 1 79 ? -2.151 -4.953 -12.882 1.00 95.88 79 GLU A CA 1
ATOM 575 C C . GLU A 1 79 ? -2.523 -3.812 -11.933 1.00 95.88 79 GLU A C 1
ATOM 577 O O . GLU A 1 79 ? -3.536 -3.884 -11.231 1.00 95.88 79 GLU A O 1
ATOM 582 N N . MET A 1 80 ? -1.685 -2.778 -11.867 1.00 94.06 80 MET A N 1
ATOM 583 C CA . MET A 1 80 ? -1.868 -1.667 -10.935 1.00 94.06 80 MET A CA 1
ATOM 584 C C . MET A 1 80 ? -2.906 -0.681 -11.467 1.00 94.06 80 MET A C 1
ATOM 586 O O . MET A 1 80 ? -2.855 -0.254 -12.619 1.00 94.06 80 MET A O 1
ATOM 590 N N . HIS A 1 81 ? -3.847 -0.294 -10.607 1.00 96.25 81 HIS A N 1
ATOM 591 C CA . HIS A 1 81 ? -4.881 0.695 -10.921 1.00 96.25 81 HIS A CA 1
ATOM 592 C C . HIS A 1 81 ? -4.631 2.035 -10.226 1.00 96.25 81 HIS A C 1
ATOM 594 O O . HIS A 1 81 ? -4.972 3.080 -10.773 1.00 96.25 81 HIS A O 1
ATOM 600 N N . ALA A 1 82 ? -4.085 2.007 -9.008 1.00 96.19 82 ALA A N 1
ATOM 601 C CA . ALA A 1 82 ? -3.721 3.197 -8.249 1.00 96.19 82 ALA A CA 1
ATOM 602 C C . ALA A 1 82 ? -2.648 2.858 -7.212 1.00 96.19 82 ALA A C 1
ATOM 604 O O . ALA A 1 82 ? -2.716 1.800 -6.592 1.00 96.19 82 ALA A O 1
ATOM 605 N N . CYS A 1 83 ? -1.724 3.780 -6.964 1.00 93.94 83 CYS A N 1
ATOM 606 C CA . CYS A 1 83 ? -0.764 3.717 -5.866 1.00 93.94 83 CYS A CA 1
ATOM 607 C C . CYS A 1 83 ? -0.737 5.056 -5.120 1.00 93.94 83 CYS A C 1
ATOM 609 O O . CYS A 1 83 ? -1.129 6.081 -5.682 1.00 93.94 83 CYS A O 1
ATOM 611 N N . ALA A 1 84 ? -0.277 5.064 -3.871 1.00 91.12 84 ALA A N 1
ATOM 612 C CA . ALA A 1 84 ? -0.080 6.295 -3.109 1.00 91.12 84 ALA A CA 1
ATOM 613 C C . ALA A 1 84 ? 1.377 6.459 -2.672 1.00 91.12 84 ALA A C 1
ATOM 615 O O . ALA A 1 84 ? 2.118 5.486 -2.532 1.00 91.12 84 ALA A O 1
ATOM 616 N N . LEU A 1 85 ? 1.786 7.713 -2.481 1.00 87.62 85 LEU A N 1
ATOM 617 C CA . LEU A 1 85 ? 3.088 8.059 -1.927 1.00 87.62 85 LEU A CA 1
ATOM 618 C C . LEU A 1 85 ? 2.918 8.480 -0.473 1.00 87.62 85 LEU A C 1
ATOM 620 O O . LEU A 1 85 ? 2.092 9.332 -0.141 1.00 87.62 85 LEU A O 1
ATOM 624 N N . THR A 1 86 ? 3.738 7.898 0.385 1.00 82.88 86 THR A N 1
ATOM 625 C CA . THR A 1 86 ? 3.814 8.220 1.805 1.00 82.88 86 THR A CA 1
ATOM 626 C C . THR A 1 86 ? 4.980 9.165 2.085 1.00 82.88 86 THR A C 1
ATOM 628 O O . THR A 1 86 ? 5.895 9.326 1.275 1.00 82.88 86 THR A O 1
ATOM 631 N N . ALA A 1 87 ? 5.009 9.751 3.286 1.00 82.44 87 ALA A N 1
ATOM 632 C CA . ALA A 1 87 ? 6.182 10.494 3.752 1.00 82.44 87 ALA A CA 1
ATOM 633 C C . ALA A 1 87 ? 7.460 9.632 3.730 1.00 82.44 87 ALA A C 1
ATOM 635 O O . ALA A 1 87 ? 8.540 10.148 3.459 1.00 82.44 87 ALA A O 1
ATOM 636 N N . GLY A 1 88 ? 7.332 8.320 3.961 1.00 79.06 88 GLY A N 1
ATOM 637 C CA . GLY A 1 88 ? 8.445 7.381 3.851 1.00 79.06 88 GLY A CA 1
ATOM 638 C C . GLY A 1 88 ? 8.966 7.243 2.419 1.00 79.06 88 GLY A C 1
ATOM 639 O O . GLY A 1 88 ? 10.174 7.189 2.213 1.00 79.06 88 GLY A O 1
ATOM 640 N N . ASP A 1 89 ? 8.084 7.263 1.418 1.00 82.44 89 ASP A N 1
ATOM 641 C CA . ASP A 1 89 ? 8.505 7.244 0.014 1.00 82.44 89 ASP A CA 1
ATOM 642 C C . ASP A 1 89 ? 9.253 8.532 -0.352 1.00 82.44 89 ASP A C 1
ATOM 644 O O . ASP A 1 89 ? 10.317 8.468 -0.958 1.00 82.44 89 ASP A O 1
ATOM 648 N N . VAL A 1 90 ? 8.772 9.699 0.094 1.00 85.50 90 VAL A N 1
ATOM 649 C CA . VAL A 1 90 ? 9.465 10.988 -0.109 1.00 85.50 90 VAL A CA 1
ATOM 650 C C . VAL A 1 90 ? 10.837 11.002 0.569 1.00 85.50 90 VAL A C 1
ATOM 652 O O . VAL A 1 90 ? 11.819 11.452 -0.020 1.00 85.50 90 VAL A O 1
ATOM 655 N N . GLN A 1 91 ? 10.931 10.487 1.797 1.00 82.06 91 GLN A N 1
ATOM 656 C CA . GLN A 1 91 ? 12.200 10.360 2.515 1.00 82.06 91 GLN A CA 1
ATOM 657 C C . GLN A 1 91 ? 13.180 9.445 1.776 1.00 82.06 91 GLN A C 1
ATOM 659 O O . GLN A 1 91 ? 14.355 9.788 1.649 1.00 82.06 91 GLN A O 1
ATOM 664 N N . GLN A 1 92 ? 12.702 8.317 1.247 1.00 79.69 92 GLN A N 1
ATOM 665 C CA . GLN A 1 92 ? 13.524 7.415 0.448 1.00 79.69 92 GLN A CA 1
ATOM 666 C C . GLN A 1 92 ? 14.005 8.077 -0.846 1.00 79.69 92 GLN A C 1
ATOM 668 O O . GLN A 1 92 ? 15.191 8.008 -1.156 1.00 79.69 92 GLN A O 1
ATOM 673 N N . LEU A 1 93 ? 13.104 8.743 -1.570 1.00 82.44 93 LEU A N 1
ATOM 674 C CA . LEU A 1 93 ? 13.420 9.463 -2.802 1.00 82.44 93 LEU A CA 1
ATOM 675 C C . LEU A 1 93 ? 14.495 10.535 -2.570 1.00 82.44 93 LEU A C 1
ATOM 677 O O . LEU A 1 93 ? 15.403 10.675 -3.382 1.00 82.44 93 LEU A O 1
ATOM 681 N N . ARG A 1 94 ? 14.457 11.227 -1.423 1.00 83.12 94 ARG A N 1
ATOM 682 C CA . ARG A 1 94 ? 15.468 12.214 -0.995 1.00 83.12 94 ARG A CA 1
ATOM 683 C C . ARG A 1 94 ? 16.752 11.600 -0.410 1.00 83.12 94 ARG A C 1
ATOM 685 O O . ARG A 1 94 ? 17.628 12.345 0.015 1.00 83.12 94 ARG A O 1
ATOM 692 N N . GLY A 1 95 ? 16.875 10.272 -0.343 1.00 75.38 95 GLY A N 1
ATOM 693 C CA . GLY A 1 95 ? 18.058 9.603 0.213 1.00 75.38 95 GLY A CA 1
ATOM 694 C C . GLY A 1 95 ? 18.219 9.768 1.730 1.00 75.38 95 GLY A C 1
ATOM 695 O O . GLY A 1 95 ? 19.306 9.566 2.266 1.00 75.38 95 GLY A O 1
ATOM 696 N N . ALA A 1 96 ? 17.147 10.111 2.453 1.00 75.56 96 ALA A N 1
ATOM 697 C CA . ALA A 1 96 ? 17.200 10.414 3.887 1.00 75.56 96 ALA A CA 1
ATOM 698 C C . ALA A 1 96 ? 17.573 9.205 4.770 1.00 75.56 96 ALA A C 1
ATOM 700 O O . ALA A 1 96 ? 17.835 9.364 5.961 1.00 75.56 96 ALA A O 1
ATOM 701 N N . TRP A 1 97 ? 17.578 7.995 4.206 1.00 67.50 97 TRP A N 1
ATOM 702 C CA . TRP A 1 97 ? 17.883 6.743 4.904 1.00 67.50 97 TRP A CA 1
ATOM 703 C C . TRP A 1 97 ? 19.207 6.103 4.457 1.00 67.50 97 TRP A C 1
ATOM 705 O O . TRP A 1 97 ? 19.439 4.928 4.733 1.00 67.50 97 TRP A O 1
ATOM 715 N N . GLY A 1 98 ? 20.072 6.862 3.776 1.00 67.69 98 GLY A N 1
ATOM 716 C CA . GLY A 1 98 ? 21.355 6.385 3.261 1.00 67.69 98 GLY A CA 1
ATOM 717 C C . GLY A 1 98 ? 21.287 5.995 1.786 1.00 67.69 98 GLY A C 1
ATOM 718 O O . GLY A 1 98 ? 20.518 6.574 1.018 1.00 67.69 98 GLY A O 1
ATOM 719 N N . THR A 1 99 ? 22.122 5.036 1.378 1.00 65.62 99 THR A N 1
ATOM 720 C CA . THR A 1 99 ? 22.271 4.642 -0.029 1.00 65.62 99 THR A CA 1
ATOM 721 C C . THR A 1 99 ? 20.932 4.229 -0.642 1.00 65.62 99 THR A C 1
ATOM 723 O O . THR A 1 99 ? 20.277 3.299 -0.173 1.00 65.62 99 THR A O 1
ATOM 726 N N . CYS A 1 100 ? 20.544 4.915 -1.717 1.00 65.38 100 CYS A N 1
ATOM 727 C CA . CYS A 1 100 ? 19.372 4.592 -2.517 1.00 65.38 100 CYS A CA 1
ATOM 728 C C . CYS A 1 100 ? 19.809 3.773 -3.738 1.00 65.38 100 CYS A C 1
ATOM 730 O O . CYS A 1 100 ? 20.683 4.212 -4.486 1.00 65.38 100 CYS A O 1
ATOM 732 N N . MET A 1 101 ? 19.224 2.591 -3.940 1.00 72.06 101 MET A N 1
ATOM 733 C CA . MET A 1 101 ? 19.411 1.856 -5.191 1.00 72.06 101 MET A CA 1
ATOM 734 C C . MET A 1 101 ? 18.612 2.530 -6.300 1.00 72.06 101 MET A C 1
ATOM 736 O O . MET A 1 101 ? 17.402 2.703 -6.169 1.00 72.06 101 MET A O 1
ATOM 740 N N . LEU A 1 102 ? 19.299 2.896 -7.377 1.00 79.38 102 LEU A N 1
ATOM 741 C CA . LEU A 1 102 ? 18.725 3.570 -8.534 1.00 79.38 102 LEU A CA 1
ATOM 742 C C . LEU A 1 102 ? 18.839 2.670 -9.777 1.00 79.38 102 LEU A C 1
ATOM 744 O O . LEU A 1 102 ? 19.819 1.929 -9.890 1.00 79.38 102 LEU A O 1
ATOM 748 N N . PRO A 1 103 ? 17.895 2.755 -10.731 1.00 84.81 103 PRO A N 1
ATOM 749 C CA . PRO A 1 103 ? 16.677 3.568 -10.684 1.00 84.81 103 PRO A CA 1
ATOM 750 C C . PRO A 1 103 ? 15.670 3.062 -9.638 1.00 84.81 103 PRO A C 1
ATOM 752 O O . PRO A 1 103 ? 15.526 1.859 -9.438 1.00 84.81 103 PRO A O 1
ATOM 755 N N . LEU A 1 104 ? 14.972 3.987 -8.972 1.00 82.75 104 LEU A N 1
ATOM 756 C CA . LEU A 1 104 ? 13.999 3.680 -7.920 1.00 82.75 104 LEU A CA 1
ATOM 757 C C . LEU A 1 104 ? 12.578 3.986 -8.395 1.00 82.75 104 LEU A C 1
ATOM 759 O O . LEU A 1 104 ? 12.218 5.146 -8.585 1.00 82.75 104 LEU A O 1
ATOM 763 N N . VAL A 1 105 ? 11.751 2.948 -8.501 1.00 86.81 105 VAL A N 1
ATOM 764 C CA . VAL A 1 105 ? 10.294 3.079 -8.645 1.00 86.81 105 VAL A CA 1
ATOM 765 C C . VAL A 1 105 ? 9.686 3.231 -7.241 1.00 86.81 105 VAL A C 1
ATOM 767 O O . VAL A 1 105 ? 9.884 2.334 -6.417 1.00 86.81 105 VAL A O 1
ATOM 770 N N . PRO A 1 106 ? 8.981 4.333 -6.923 1.00 86.31 106 PRO A N 1
ATOM 771 C CA . PRO A 1 106 ? 8.462 4.580 -5.581 1.00 86.31 106 PRO A CA 1
ATOM 772 C C . PRO A 1 106 ? 7.113 3.889 -5.326 1.00 86.31 106 PRO A C 1
ATOM 774 O O . PRO A 1 106 ? 6.571 3.181 -6.176 1.00 86.31 106 PRO A O 1
ATOM 777 N N . SER A 1 107 ? 6.546 4.184 -4.151 1.00 86.69 107 SER A N 1
ATOM 778 C CA . SER A 1 107 ? 5.295 3.654 -3.603 1.00 86.69 107 SER A CA 1
ATOM 779 C C . SER A 1 107 ? 5.386 2.222 -3.086 1.00 86.69 107 SER A C 1
ATOM 781 O O . SER A 1 107 ? 5.910 1.315 -3.733 1.00 86.69 107 SER A O 1
ATOM 783 N N . ARG A 1 108 ? 4.801 2.024 -1.903 1.00 81.94 108 ARG A N 1
ATOM 784 C CA . ARG A 1 108 ? 4.678 0.729 -1.220 1.00 81.94 108 ARG A CA 1
ATOM 785 C C . ARG A 1 108 ? 3.242 0.291 -0.982 1.00 81.94 108 ARG A C 1
ATOM 787 O O . ARG A 1 108 ? 3.017 -0.769 -0.404 1.00 81.94 108 ARG A O 1
ATOM 794 N N . GLU A 1 109 ? 2.278 1.102 -1.392 1.00 87.75 109 GLU A N 1
ATOM 795 C CA . GLU A 1 109 ? 0.862 0.831 -1.201 1.00 87.75 109 GLU A CA 1
ATOM 796 C C . GLU A 1 109 ? 0.097 1.112 -2.485 1.00 87.75 109 GLU A C 1
ATOM 798 O O . GLU A 1 109 ? 0.168 2.196 -3.071 1.00 87.75 109 GLU A O 1
ATOM 803 N N . ALA A 1 110 ? -0.628 0.100 -2.943 1.00 93.38 110 ALA A N 1
ATOM 804 C CA . ALA A 1 110 ? -1.379 0.188 -4.175 1.00 93.38 110 ALA A CA 1
ATOM 805 C C . ALA A 1 110 ? -2.612 -0.694 -4.168 1.00 93.38 110 ALA A C 1
ATOM 807 O O . ALA A 1 110 ? -2.843 -1.514 -3.283 1.00 93.38 110 ALA A O 1
ATOM 808 N N . VAL A 1 111 ? -3.421 -0.504 -5.197 1.00 97.25 111 VAL A N 1
ATOM 809 C CA . VAL A 1 111 ? -4.578 -1.317 -5.508 1.00 97.25 111 VAL A CA 1
ATOM 810 C C . VAL A 1 111 ? -4.497 -1.713 -6.964 1.00 97.25 111 VAL A C 1
ATOM 812 O O . VAL A 1 111 ? -4.230 -0.887 -7.838 1.00 97.25 111 VAL A O 1
ATOM 815 N N . GLY A 1 112 ? -4.793 -2.976 -7.220 1.00 97.00 112 GLY A N 1
ATOM 816 C CA . GLY A 1 112 ? -4.818 -3.521 -8.560 1.00 97.00 112 GLY A CA 1
ATOM 817 C C . GLY A 1 112 ? -5.740 -4.718 -8.682 1.00 97.00 112 GLY A C 1
ATOM 818 O O . GLY A 1 112 ? -6.515 -5.035 -7.774 1.00 97.00 112 GLY A O 1
ATOM 819 N N . VAL A 1 113 ? -5.646 -5.376 -9.828 1.00 98.06 113 VAL A N 1
ATOM 820 C CA . VAL A 1 113 ? -6.361 -6.614 -10.127 1.00 98.06 113 VAL A CA 1
ATOM 821 C C . VAL A 1 113 ? -5.353 -7.707 -10.435 1.00 98.06 113 VAL A C 1
ATOM 823 O O . VAL A 1 113 ? -4.416 -7.510 -11.207 1.00 98.06 113 VAL A O 1
ATOM 826 N N . VAL A 1 114 ? -5.537 -8.874 -9.826 1.00 98.00 114 VAL A N 1
ATOM 827 C CA . VAL A 1 114 ? -4.719 -10.048 -10.133 1.00 98.00 114 VAL A CA 1
ATOM 828 C C . VAL A 1 114 ? -4.974 -10.440 -11.587 1.00 98.00 114 VAL A C 1
ATOM 830 O O . VAL A 1 114 ? -6.110 -10.701 -11.977 1.00 98.00 114 VAL A O 1
ATOM 833 N N . VAL A 1 115 ? -3.920 -10.517 -12.395 1.00 96.88 115 VAL A N 1
ATOM 834 C CA . VAL A 1 115 ? -4.002 -10.960 -13.798 1.00 96.88 115 VAL A CA 1
ATOM 835 C C . VAL A 1 115 ? -3.455 -12.372 -13.981 1.00 96.88 115 VAL A C 1
ATOM 837 O O . VAL A 1 115 ? -3.889 -13.098 -14.880 1.00 96.88 115 VAL A O 1
ATOM 840 N N . ARG A 1 116 ? -2.537 -12.808 -13.109 1.00 95.44 116 ARG A N 1
ATOM 841 C CA . ARG A 1 116 ? -2.005 -14.179 -13.074 1.00 95.44 116 ARG A CA 1
ATOM 842 C C . ARG A 1 116 ? -1.734 -14.605 -11.636 1.00 95.44 116 ARG A C 1
ATOM 844 O O . ARG A 1 116 ? -1.329 -13.796 -10.811 1.00 95.44 116 ARG A O 1
ATOM 851 N N . ALA A 1 117 ? -1.896 -15.895 -11.371 1.00 97.12 117 ALA A N 1
ATOM 852 C CA . ALA A 1 117 ? -1.566 -16.508 -10.092 1.00 97.12 117 ALA A CA 1
ATOM 853 C C . ALA A 1 117 ? -0.695 -17.749 -10.315 1.00 97.12 117 ALA A C 1
ATOM 855 O O . ALA A 1 117 ? -0.911 -18.511 -11.265 1.00 97.12 117 ALA A O 1
ATOM 856 N N . GLY A 1 118 ? 0.304 -17.925 -9.456 1.00 95.88 118 GLY A N 1
ATOM 857 C CA . GLY A 1 118 ? 1.135 -19.115 -9.396 1.00 95.88 118 GLY A CA 1
ATOM 858 C C . GLY A 1 118 ? 0.339 -20.343 -8.946 1.00 95.88 118 GLY A C 1
ATOM 859 O O . GLY A 1 118 ? -0.731 -20.245 -8.347 1.00 95.88 118 GLY A O 1
ATOM 860 N N . LYS A 1 119 ? 0.862 -21.536 -9.243 1.00 97.38 119 LYS A N 1
ATOM 861 C CA . LYS A 1 119 ? 0.158 -22.816 -9.024 1.00 97.38 119 LYS A CA 1
ATOM 862 C C . LYS A 1 119 ? -0.149 -23.129 -7.552 1.00 97.38 119 LYS A C 1
ATOM 864 O O . LYS A 1 119 ? -1.041 -23.927 -7.285 1.00 97.38 119 LYS A O 1
ATOM 869 N N . SER A 1 120 ? 0.595 -22.541 -6.621 1.00 97.31 120 SER A N 1
ATOM 870 C CA . SER A 1 120 ? 0.436 -22.732 -5.175 1.00 97.31 120 SER A CA 1
ATOM 871 C C . SER A 1 120 ? -0.461 -21.670 -4.531 1.00 97.31 120 SER A C 1
ATOM 873 O O . SER A 1 120 ? -0.790 -21.791 -3.351 1.00 97.31 120 SER A O 1
ATOM 875 N N . VAL A 1 121 ? -0.873 -20.639 -5.277 1.00 97.19 121 VAL A N 1
ATOM 876 C CA . VAL A 1 121 ? -1.707 -19.548 -4.764 1.00 97.19 121 VAL A CA 1
ATOM 877 C C . VAL A 1 121 ? -3.157 -20.008 -4.621 1.00 97.19 121 VAL A C 1
ATOM 879 O O . VAL A 1 121 ? -3.747 -20.552 -5.551 1.00 97.19 121 VAL A O 1
ATOM 882 N N . LYS A 1 122 ? -3.734 -19.779 -3.435 1.00 96.19 122 LYS A N 1
ATOM 883 C CA . LYS A 1 122 ? -5.123 -20.150 -3.102 1.00 96.19 122 LYS A CA 1
ATOM 884 C C . LYS A 1 122 ? -5.970 -18.996 -2.563 1.00 96.19 122 LYS A C 1
ATOM 886 O O . LYS A 1 122 ? -7.188 -19.097 -2.575 1.00 96.19 122 LYS A O 1
ATOM 891 N N . ALA A 1 123 ? -5.334 -17.943 -2.048 1.00 93.69 123 ALA A N 1
ATOM 892 C CA . ALA A 1 123 ? -6.018 -16.842 -1.365 1.00 93.69 123 ALA A CA 1
ATOM 893 C C . ALA A 1 123 ? -6.672 -15.835 -2.325 1.00 93.69 123 ALA A C 1
ATOM 895 O O . ALA A 1 123 ? -7.599 -15.139 -1.928 1.00 93.69 123 ALA A O 1
ATOM 896 N N . VAL A 1 124 ? -6.175 -15.763 -3.562 1.00 97.44 124 VAL A N 1
ATOM 897 C CA . VAL A 1 124 ? -6.639 -14.863 -4.623 1.00 97.44 124 VAL A CA 1
ATOM 898 C C . VAL A 1 124 ? -6.546 -15.564 -5.977 1.00 97.44 124 VAL A C 1
ATOM 900 O O . VAL A 1 124 ? -5.744 -16.485 -6.158 1.00 97.44 124 VAL A O 1
ATOM 903 N N . ALA A 1 125 ? -7.340 -15.111 -6.938 1.00 97.31 125 ALA A N 1
ATOM 904 C CA . ALA A 1 125 ? -7.397 -15.613 -8.302 1.00 97.31 125 ALA A CA 1
ATOM 905 C C . ALA A 1 125 ? -7.423 -14.458 -9.320 1.00 97.31 125 ALA A C 1
ATOM 907 O O . ALA A 1 125 ? -7.728 -13.319 -8.965 1.00 97.31 125 ALA A O 1
ATOM 908 N N . PRO A 1 126 ? -7.117 -14.719 -10.606 1.00 98.25 126 PRO A N 1
ATOM 909 C CA . PRO A 1 126 ? -7.255 -13.708 -11.645 1.00 98.25 126 PRO A CA 1
ATOM 910 C C . PRO A 1 126 ? -8.656 -13.083 -11.677 1.00 98.25 126 PRO A C 1
ATOM 912 O O . PRO A 1 126 ? -9.655 -13.800 -11.697 1.00 98.25 126 PRO A O 1
ATOM 915 N N . GLY A 1 127 ? -8.714 -11.752 -11.718 1.00 97.06 127 GLY A N 1
ATOM 916 C CA . GLY A 1 127 ? -9.939 -10.958 -11.603 1.00 97.06 127 GLY A CA 1
ATOM 917 C C . GLY A 1 127 ? -10.196 -10.405 -10.199 1.00 97.06 127 GLY A C 1
ATOM 918 O O . GLY A 1 127 ? -10.949 -9.439 -10.070 1.00 97.06 127 GLY A O 1
ATOM 919 N N . ASP A 1 128 ? -9.542 -10.942 -9.165 1.00 97.81 128 ASP A N 1
ATOM 920 C CA . ASP A 1 128 ? -9.681 -10.418 -7.809 1.00 97.81 128 ASP A CA 1
ATOM 921 C C . ASP A 1 128 ? -9.025 -9.050 -7.680 1.00 97.81 128 ASP A C 1
ATOM 923 O O . ASP A 1 128 ? -7.893 -8.816 -8.116 1.00 97.81 128 ASP A O 1
ATOM 927 N N . ARG A 1 129 ? -9.744 -8.145 -7.020 1.00 97.75 129 ARG A N 1
ATOM 928 C CA . ARG A 1 129 ? -9.243 -6.826 -6.665 1.00 97.75 129 ARG A CA 1
ATOM 929 C C . ARG A 1 129 ? -8.492 -6.907 -5.342 1.00 97.75 129 ARG A C 1
ATOM 931 O O . ARG A 1 129 ? -9.057 -7.317 -4.327 1.00 97.75 129 ARG A O 1
ATOM 938 N N . VAL A 1 130 ? -7.237 -6.478 -5.355 1.00 97.69 130 VAL A N 1
ATOM 939 C CA . VAL A 1 130 ? -6.311 -6.639 -4.233 1.00 97.69 130 VAL A CA 1
ATOM 940 C C . VAL A 1 130 ? -5.642 -5.322 -3.865 1.00 97.69 130 VAL A C 1
ATOM 942 O O . VAL A 1 130 ? -5.351 -4.491 -4.725 1.00 97.69 130 VAL A O 1
ATOM 945 N N . GLY A 1 131 ? -5.405 -5.142 -2.572 1.00 95.25 131 GLY A N 1
ATOM 946 C CA . GLY A 1 131 ? -4.443 -4.193 -2.044 1.00 95.25 131 GLY A CA 1
ATOM 947 C C . GLY A 1 131 ? -3.061 -4.829 -2.077 1.00 95.25 131 GLY A C 1
ATOM 948 O O . GLY A 1 131 ? -2.908 -5.993 -1.709 1.00 95.25 131 GLY A O 1
ATOM 949 N N . VAL A 1 132 ? -2.071 -4.074 -2.529 1.00 90.75 132 VAL A N 1
ATOM 950 C CA . VAL A 1 132 ? -0.673 -4.485 -2.608 1.00 90.75 132 VAL A CA 1
ATOM 951 C C . VAL A 1 132 ? 0.107 -3.689 -1.577 1.00 90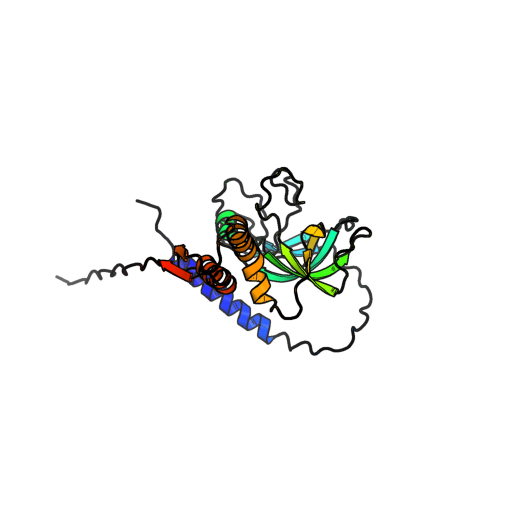.75 132 VAL A C 1
ATOM 953 O O . VAL A 1 132 ? 0.068 -2.459 -1.580 1.00 90.75 132 VAL A O 1
ATOM 956 N N . LEU A 1 133 ? 0.794 -4.405 -0.692 1.00 80.62 133 LEU A N 1
ATOM 957 C CA . LEU A 1 133 ? 1.660 -3.844 0.339 1.00 80.62 133 LEU A CA 1
ATOM 958 C C . LEU A 1 133 ? 3.075 -4.367 0.109 1.00 80.62 133 LEU A C 1
ATOM 960 O O . LEU A 1 133 ? 3.331 -5.554 0.282 1.00 80.62 133 LEU A O 1
ATOM 964 N N . LEU A 1 134 ? 3.982 -3.490 -0.313 1.00 75.25 134 LEU A N 1
ATOM 965 C CA . LEU A 1 134 ? 5.364 -3.850 -0.624 1.00 75.25 134 LEU A CA 1
ATOM 966 C C . LEU A 1 134 ? 6.268 -3.479 0.541 1.00 75.25 134 LEU A C 1
ATOM 968 O O . LEU A 1 134 ? 6.353 -2.305 0.900 1.00 75.25 134 LEU A O 1
ATOM 972 N N . GLY A 1 135 ? 6.966 -4.467 1.108 1.00 59.84 135 GLY A N 1
ATOM 973 C CA . GLY A 1 135 ? 8.069 -4.233 2.043 1.00 59.84 135 GLY A CA 1
ATOM 974 C C . GLY A 1 135 ? 7.740 -3.240 3.158 1.00 59.84 135 GLY A C 1
ATOM 975 O O . GLY A 1 135 ? 8.568 -2.393 3.504 1.00 59.84 135 GLY A O 1
ATOM 976 N N . THR A 1 136 ? 6.517 -3.283 3.695 1.00 43.94 136 THR A N 1
ATOM 977 C CA . THR A 1 136 ? 6.201 -2.500 4.883 1.00 43.94 136 THR A CA 1
ATOM 978 C C . THR A 1 136 ? 6.971 -3.131 6.027 1.00 43.94 136 THR A C 1
ATOM 980 O O . THR A 1 136 ? 6.710 -4.283 6.350 1.00 43.94 136 THR A O 1
ATOM 983 N N . GLY A 1 137 ? 7.905 -2.398 6.635 1.00 37.75 137 GLY A N 1
ATOM 984 C CA . GLY A 1 137 ? 8.626 -2.786 7.856 1.00 37.75 137 GLY A CA 1
ATOM 985 C C . GLY A 1 137 ? 7.721 -2.930 9.090 1.00 37.75 137 GLY A C 1
ATOM 986 O O . GLY A 1 137 ? 8.035 -2.419 10.157 1.00 37.75 137 GLY A O 1
ATOM 987 N N . MET A 1 138 ? 6.570 -3.579 8.928 1.00 33.91 138 MET A N 1
ATOM 988 C CA . MET A 1 138 ? 5.750 -4.161 9.983 1.00 33.91 138 MET A CA 1
ATOM 989 C C . MET A 1 138 ? 6.295 -5.531 10.416 1.00 33.91 138 MET A C 1
ATOM 991 O O . MET A 1 138 ? 5.803 -6.088 11.397 1.00 33.91 138 MET A O 1
ATOM 995 N N . ASP A 1 139 ? 7.334 -6.019 9.738 1.00 34.84 139 ASP A N 1
ATOM 996 C CA . ASP A 1 139 ? 8.027 -7.256 10.051 1.00 34.84 139 ASP A CA 1
ATOM 997 C C . ASP A 1 139 ? 9.264 -6.892 10.886 1.00 34.84 139 ASP A C 1
ATOM 999 O O . ASP A 1 139 ? 10.268 -6.397 10.380 1.00 34.84 139 ASP A O 1
ATOM 1003 N N . PHE A 1 140 ? 9.167 -7.088 12.201 1.00 34.31 140 PHE A N 1
ATOM 1004 C CA . PHE A 1 140 ? 10.303 -7.063 13.135 1.00 34.31 140 PHE A CA 1
ATOM 1005 C C . PHE A 1 140 ? 11.115 -8.366 13.083 1.00 34.31 140 PHE A C 1
ATOM 1007 O O . PHE A 1 140 ? 11.814 -8.708 14.033 1.00 34.31 140 PHE A O 1
ATOM 1014 N N . GLU A 1 141 ? 10.988 -9.128 12.007 1.00 32.81 141 GLU A N 1
ATOM 1015 C CA . GLU A 1 141 ? 11.537 -10.466 11.893 1.00 32.81 141 GLU A CA 1
ATOM 1016 C C . GLU A 1 141 ? 12.324 -10.546 10.587 1.00 32.81 141 GLU A C 1
ATOM 1018 O O . GLU A 1 141 ? 11.913 -9.972 9.579 1.00 32.81 141 GLU A O 1
ATOM 1023 N N . ASP A 1 142 ? 13.455 -11.250 10.626 1.00 39.62 142 ASP A N 1
ATOM 1024 C CA . ASP A 1 142 ? 14.271 -11.674 9.484 1.00 39.62 142 ASP A CA 1
ATOM 1025 C C . ASP A 1 142 ? 13.479 -12.625 8.556 1.00 39.62 142 ASP A C 1
ATOM 1027 O O . ASP A 1 142 ? 13.878 -13.759 8.286 1.00 39.62 142 ASP A O 1
ATOM 1031 N N . VAL A 1 143 ? 12.296 -12.204 8.111 1.00 40.84 143 VAL A N 1
ATOM 1032 C CA . VAL A 1 143 ? 11.453 -12.933 7.173 1.00 40.84 143 VAL A CA 1
ATOM 1033 C C . VAL A 1 143 ? 11.717 -12.352 5.802 1.00 40.84 143 VAL A C 1
ATOM 1035 O O . VAL A 1 143 ? 11.474 -11.172 5.557 1.00 40.84 143 VAL A O 1
ATOM 1038 N N . ASP A 1 144 ? 12.194 -13.212 4.909 1.00 45.22 144 ASP A N 1
ATOM 1039 C CA . ASP A 1 144 ? 12.269 -12.971 3.474 1.00 45.22 144 ASP A CA 1
ATOM 1040 C C . ASP A 1 144 ? 10.880 -12.543 2.975 1.00 45.22 144 ASP A C 1
ATOM 1042 O O . ASP A 1 144 ? 9.976 -13.344 2.719 1.00 45.22 144 ASP A O 1
ATOM 1046 N N . ASN A 1 145 ? 10.658 -11.237 2.933 1.00 43.88 145 ASN A N 1
ATOM 1047 C CA . ASN A 1 145 ? 9.415 -10.596 2.537 1.00 43.88 145 ASN A CA 1
ATOM 1048 C C . ASN A 1 145 ? 9.345 -10.437 1.010 1.00 43.88 145 ASN A C 1
ATOM 1050 O O . ASN A 1 145 ? 8.417 -9.796 0.523 1.00 43.88 145 ASN A O 1
ATOM 1054 N N . GLY A 1 146 ? 10.284 -11.013 0.242 1.00 40.62 146 GLY A N 1
ATOM 1055 C CA . GLY A 1 146 ? 10.441 -10.688 -1.181 1.00 40.62 146 GLY A CA 1
ATOM 1056 C C . GLY A 1 146 ? 10.717 -9.196 -1.418 1.00 40.62 146 GLY A C 1
ATOM 1057 O O . GLY A 1 146 ? 10.542 -8.708 -2.526 1.00 40.62 146 GLY A O 1
ATOM 1058 N N . ALA A 1 147 ? 11.082 -8.481 -0.352 1.00 39.53 147 ALA A N 1
ATOM 1059 C CA . ALA A 1 147 ? 11.484 -7.084 -0.269 1.00 39.53 147 ALA A CA 1
ATOM 1060 C C . ALA A 1 147 ? 12.621 -6.976 0.763 1.00 39.53 147 ALA A C 1
ATOM 1062 O O . ALA A 1 147 ? 12.669 -6.044 1.578 1.00 39.53 147 ALA A O 1
ATOM 1063 N N . ASP A 1 148 ? 13.453 -8.025 0.807 1.00 35.72 148 ASP A N 1
ATOM 1064 C CA . ASP A 1 148 ? 14.516 -8.154 1.780 1.00 35.72 148 ASP A CA 1
ATOM 1065 C C . ASP A 1 148 ? 15.491 -7.027 1.467 1.00 35.72 148 ASP A C 1
ATOM 1067 O O . ASP A 1 148 ? 16.101 -6.990 0.401 1.00 35.72 148 ASP A O 1
ATOM 1071 N N . ARG A 1 149 ? 15.618 -6.071 2.392 1.00 39.41 149 ARG A N 1
ATOM 1072 C CA . ARG A 1 149 ? 16.523 -4.925 2.232 1.00 39.41 149 ARG A CA 1
ATOM 1073 C C . ARG A 1 149 ? 17.980 -5.386 2.074 1.00 39.41 149 ARG A C 1
ATOM 1075 O O . ARG A 1 149 ? 18.797 -4.595 1.611 1.00 39.41 149 ARG A O 1
ATOM 1082 N N . ASN A 1 150 ? 18.283 -6.642 2.425 1.00 31.89 150 ASN A N 1
ATOM 1083 C CA . ASN A 1 150 ? 19.591 -7.272 2.271 1.00 31.89 150 ASN A CA 1
ATOM 1084 C C . ASN A 1 150 ? 19.729 -8.149 1.016 1.00 31.89 150 ASN A C 1
ATOM 1086 O O . ASN A 1 150 ? 20.856 -8.495 0.655 1.00 31.89 150 ASN A O 1
ATOM 1090 N N . ARG A 1 151 ? 18.642 -8.460 0.299 1.00 33.81 151 ARG A N 1
ATOM 1091 C CA . ARG A 1 151 ? 18.725 -8.925 -1.091 1.00 33.81 151 ARG A CA 1
ATOM 1092 C C . ARG A 1 151 ? 18.497 -7.730 -1.996 1.00 33.81 151 ARG A C 1
ATOM 1094 O O . ARG A 1 151 ? 17.406 -7.469 -2.480 1.00 33.81 151 ARG A O 1
ATOM 1101 N N . LEU A 1 152 ? 19.592 -7.003 -2.194 1.00 34.50 152 LEU A N 1
ATOM 1102 C CA . LEU A 1 152 ? 19.796 -6.034 -3.266 1.00 34.50 152 LEU A CA 1
ATOM 1103 C C . LEU A 1 152 ? 19.740 -6.757 -4.628 1.00 34.50 152 LEU A C 1
ATOM 1105 O O . LEU A 1 152 ? 20.733 -6.801 -5.350 1.00 34.50 152 LEU A O 1
ATOM 1109 N N . ASP A 1 153 ? 18.622 -7.394 -4.963 1.00 31.03 153 ASP A N 1
ATOM 1110 C CA . ASP A 1 153 ? 18.322 -7.733 -6.341 1.00 31.03 153 ASP A CA 1
ATOM 1111 C C . ASP A 1 153 ? 17.439 -6.634 -6.935 1.00 31.03 153 ASP A C 1
ATOM 1113 O O . ASP A 1 153 ? 16.709 -5.905 -6.264 1.00 31.03 153 ASP A O 1
ATOM 1117 N N . PHE A 1 154 ? 17.599 -6.430 -8.230 1.00 33.84 154 PHE A N 1
ATOM 1118 C CA . PHE A 1 154 ? 17.050 -5.318 -8.994 1.00 33.84 154 PHE A CA 1
ATOM 1119 C C . PHE A 1 154 ? 15.507 -5.392 -9.149 1.00 33.84 154 PHE A C 1
ATOM 1121 O O . PHE A 1 154 ? 14.952 -4.763 -10.047 1.00 33.84 154 PHE A O 1
ATOM 1128 N N . ALA A 1 155 ? 14.811 -6.171 -8.306 1.00 38.44 155 ALA A N 1
ATOM 1129 C CA . ALA A 1 155 ? 13.469 -6.690 -8.558 1.00 38.44 155 ALA A CA 1
ATOM 1130 C C . ALA A 1 155 ? 12.340 -6.094 -7.695 1.00 38.44 155 ALA A C 1
ATOM 1132 O O . ALA A 1 155 ? 11.182 -6.189 -8.100 1.00 38.44 155 ALA A O 1
ATOM 1133 N N . THR A 1 156 ? 12.600 -5.412 -6.571 1.00 51.75 156 THR A N 1
ATOM 1134 C CA . THR A 1 156 ? 11.532 -4.635 -5.898 1.00 51.75 156 THR A CA 1
ATOM 1135 C C . THR A 1 156 ? 11.327 -3.268 -6.539 1.00 51.75 156 THR A C 1
ATOM 1137 O O . THR A 1 156 ? 11.592 -2.220 -5.953 1.00 51.75 156 THR A O 1
ATOM 1140 N N . THR A 1 157 ? 10.817 -3.271 -7.764 1.00 65.25 157 THR A N 1
ATOM 1141 C CA . THR A 1 157 ? 10.178 -2.092 -8.347 1.00 65.25 157 THR A CA 1
ATOM 1142 C C . THR A 1 157 ? 8.942 -1.751 -7.517 1.00 65.25 157 THR A C 1
ATOM 1144 O O . THR A 1 157 ? 8.095 -2.619 -7.310 1.00 65.25 157 THR A O 1
ATOM 1147 N N . GLY A 1 158 ? 8.856 -0.526 -6.994 1.00 78.56 158 GLY A N 1
ATOM 1148 C CA . GLY A 1 158 ? 7.704 -0.061 -6.226 1.00 78.56 158 GLY A CA 1
ATOM 1149 C C . GLY A 1 158 ? 6.399 -0.084 -7.023 1.00 78.56 158 GLY A C 1
ATOM 1150 O O . GLY A 1 158 ? 6.351 -0.403 -8.211 1.00 78.56 158 GLY A O 1
ATOM 1151 N N . ALA A 1 159 ? 5.305 0.264 -6.355 1.00 89.38 159 ALA A N 1
ATOM 1152 C CA . ALA A 1 159 ? 3.970 0.121 -6.920 1.00 89.38 159 ALA A CA 1
ATOM 1153 C C . ALA A 1 159 ? 3.592 1.213 -7.940 1.00 89.38 159 ALA A C 1
ATOM 1155 O O . ALA A 1 159 ? 2.537 1.117 -8.567 1.00 89.38 159 ALA A O 1
ATOM 1156 N N . ALA A 1 160 ? 4.452 2.214 -8.158 1.00 92.12 160 ALA A N 1
ATOM 1157 C CA . ALA A 1 160 ? 4.338 3.181 -9.253 1.00 92.12 160 ALA A CA 1
ATOM 1158 C C . ALA A 1 160 ? 4.729 2.570 -10.621 1.00 92.12 160 ALA A C 1
ATOM 1160 O O . ALA A 1 160 ? 5.473 3.161 -11.404 1.00 92.12 160 ALA A O 1
ATOM 1161 N N . ALA A 1 161 ? 4.224 1.371 -10.907 1.00 90.50 161 ALA A N 1
ATOM 1162 C CA . ALA A 1 161 ? 4.441 0.594 -12.122 1.00 90.50 161 ALA A CA 1
ATOM 1163 C C . ALA A 1 161 ? 3.101 0.084 -12.661 1.00 90.50 161 ALA A C 1
ATOM 1165 O O . ALA A 1 161 ? 2.158 -0.093 -11.902 1.00 90.50 161 ALA A O 1
ATOM 1166 N N . HIS A 1 162 ? 2.991 -0.199 -13.959 1.00 92.94 162 HIS A N 1
ATOM 1167 C CA . HIS A 1 162 ? 1.743 -0.712 -14.544 1.00 92.94 162 HIS A CA 1
ATOM 1168 C C . HIS A 1 162 ? 1.390 -2.133 -14.093 1.00 92.94 162 HIS A C 1
ATOM 1170 O O . HIS A 1 162 ? 0.219 -2.517 -14.081 1.00 92.94 162 HIS A O 1
ATOM 1176 N N . ARG A 1 163 ? 2.396 -2.932 -13.745 1.00 90.12 163 ARG A N 1
ATOM 1177 C CA . ARG A 1 163 ? 2.211 -4.263 -13.179 1.00 90.12 163 ARG A CA 1
ATOM 1178 C C . ARG A 1 163 ? 3.340 -4.581 -12.222 1.00 90.12 163 ARG A C 1
ATOM 1180 O O . ARG A 1 163 ? 4.433 -4.044 -12.359 1.00 90.12 163 ARG A O 1
ATOM 1187 N N . ILE A 1 164 ? 3.074 -5.500 -11.312 1.00 88.12 164 ILE A N 1
ATOM 1188 C CA . ILE A 1 164 ? 4.074 -6.012 -10.385 1.00 88.12 164 ILE A CA 1
ATOM 1189 C C . ILE A 1 164 ? 3.851 -7.501 -10.146 1.00 88.12 164 ILE A C 1
ATOM 1191 O O . ILE A 1 164 ? 2.714 -7.985 -10.161 1.00 88.12 164 ILE A O 1
ATOM 1195 N N . ARG A 1 165 ? 4.946 -8.227 -9.929 1.00 88.25 165 ARG A N 1
ATOM 1196 C CA . ARG A 1 165 ? 4.935 -9.615 -9.475 1.00 88.25 165 ARG A CA 1
ATOM 1197 C C . ARG A 1 165 ? 5.435 -9.671 -8.043 1.00 88.25 165 ARG A C 1
ATOM 1199 O O . ARG A 1 165 ? 6.457 -9.082 -7.723 1.00 88.25 165 ARG A O 1
ATOM 1206 N N . LEU A 1 166 ? 4.690 -10.353 -7.182 1.00 85.81 166 LEU A N 1
ATOM 1207 C CA . LEU A 1 166 ? 4.981 -10.424 -5.753 1.00 85.81 166 LEU A CA 1
ATOM 1208 C C . LEU A 1 166 ? 4.447 -11.726 -5.155 1.00 85.81 166 LEU A C 1
ATOM 1210 O O . LEU A 1 166 ? 3.478 -12.282 -5.682 1.00 85.81 166 LEU A O 1
ATOM 1214 N N . PRO A 1 167 ? 5.008 -12.204 -4.033 1.00 88.06 167 PRO A N 1
ATOM 1215 C CA . PRO A 1 167 ? 4.405 -13.293 -3.280 1.00 88.06 167 PRO A CA 1
ATOM 1216 C C . PRO A 1 167 ? 2.945 -12.989 -2.919 1.00 88.06 167 PRO A C 1
ATOM 1218 O O . PRO A 1 167 ? 2.623 -11.899 -2.445 1.00 88.06 167 PRO A O 1
ATOM 1221 N N . ALA A 1 168 ? 2.052 -13.966 -3.084 1.00 90.38 168 ALA A N 1
ATOM 1222 C CA . ALA A 1 168 ? 0.608 -13.773 -2.930 1.00 90.38 168 ALA A CA 1
ATOM 1223 C C . ALA A 1 168 ? 0.183 -13.289 -1.535 1.00 90.38 168 ALA A C 1
ATOM 1225 O O . ALA A 1 168 ? -0.871 -12.676 -1.398 1.00 90.38 168 ALA A O 1
ATOM 1226 N N . ARG A 1 169 ? 1.006 -13.519 -0.501 1.00 87.31 169 ARG A N 1
ATOM 1227 C CA . ARG A 1 169 ? 0.766 -13.018 0.865 1.00 87.31 169 ARG A CA 1
ATOM 1228 C C . ARG A 1 169 ? 0.698 -11.486 0.957 1.00 87.31 169 ARG A C 1
ATOM 1230 O O . ARG A 1 169 ? 0.091 -10.974 1.888 1.00 87.31 169 ARG A O 1
ATOM 1237 N N . TRP A 1 170 ? 1.283 -10.777 -0.008 1.00 86.75 170 TRP A N 1
ATOM 1238 C CA . TRP A 1 170 ? 1.289 -9.312 -0.082 1.00 86.75 170 TRP A CA 1
ATOM 1239 C C . TRP A 1 170 ? 0.147 -8.734 -0.929 1.00 86.75 170 TRP A C 1
ATOM 1241 O O . TRP A 1 170 ? 0.004 -7.515 -1.018 1.00 86.75 170 TRP A O 1
ATOM 1251 N N . ALA A 1 171 ? -0.675 -9.597 -1.532 1.00 91.75 171 ALA A N 1
ATOM 1252 C CA . ALA A 1 171 ? -1.877 -9.229 -2.267 1.00 91.75 171 ALA A CA 1
ATOM 1253 C C . ALA A 1 171 ? -3.114 -9.552 -1.418 1.00 91.75 171 ALA A C 1
ATOM 1255 O O . ALA A 1 171 ? -3.592 -10.685 -1.372 1.00 91.75 171 ALA A O 1
ATOM 1256 N N . VAL A 1 172 ? -3.631 -8.542 -0.723 1.00 92.56 172 VAL A N 1
ATOM 1257 C CA . VAL A 1 172 ? -4.751 -8.685 0.213 1.00 92.56 172 VAL A CA 1
ATOM 1258 C C . VAL A 1 172 ? -6.070 -8.425 -0.519 1.00 92.56 172 VAL A C 1
ATOM 1260 O O . VAL A 1 172 ? -6.229 -7.338 -1.076 1.00 92.56 172 VAL A O 1
ATOM 1263 N N . PRO A 1 173 ? -7.044 -9.355 -0.516 1.00 95.38 173 PRO A N 1
ATOM 1264 C CA . PRO A 1 173 ? -8.354 -9.122 -1.122 1.00 95.38 173 PRO A CA 1
ATOM 1265 C C . PRO A 1 173 ? -9.023 -7.855 -0.577 1.00 95.38 173 PRO A C 1
ATOM 1267 O O . PRO A 1 173 ? -9.112 -7.665 0.639 1.00 95.38 173 PRO A O 1
ATOM 1270 N N . LEU A 1 174 ? -9.527 -6.996 -1.466 1.00 94.00 174 LEU A N 1
ATOM 1271 C CA . LEU A 1 174 ? -10.260 -5.796 -1.065 1.00 94.00 174 LEU A CA 1
ATOM 1272 C C . LEU A 1 174 ? -11.767 -6.054 -0.996 1.00 94.00 174 LEU A C 1
ATOM 1274 O O . LEU A 1 174 ? -12.340 -6.590 -1.947 1.00 94.00 174 LEU A O 1
ATOM 1278 N N . PRO A 1 175 ? -12.452 -5.592 0.068 1.00 92.12 175 PRO A N 1
ATOM 1279 C CA . PRO A 1 175 ? -13.905 -5.646 0.117 1.00 92.12 175 PRO A CA 1
ATOM 1280 C C . PRO A 1 175 ? -14.537 -4.859 -1.052 1.00 92.12 175 PRO A C 1
ATOM 1282 O O . PRO A 1 175 ? -14.063 -3.759 -1.369 1.00 92.12 175 PRO A O 1
ATOM 1285 N N . PRO A 1 176 ? -15.637 -5.349 -1.662 1.00 88.81 176 PRO A N 1
ATOM 1286 C CA . PRO A 1 176 ? -16.235 -4.729 -2.851 1.00 88.81 176 PRO A CA 1
ATOM 1287 C C . PRO A 1 176 ? -16.629 -3.256 -2.676 1.00 88.81 176 PRO A C 1
ATOM 1289 O O . PRO A 1 176 ? -16.536 -2.478 -3.619 1.00 88.81 176 PRO A O 1
ATOM 1292 N N . GLY A 1 177 ? -17.044 -2.863 -1.467 1.00 91.88 177 GLY A N 1
ATOM 1293 C CA . GLY A 1 177 ? -17.519 -1.508 -1.171 1.00 91.88 177 GLY A CA 1
ATOM 1294 C C . GLY A 1 177 ? -16.428 -0.470 -0.894 1.00 91.88 177 GLY A C 1
ATOM 1295 O O . GLY A 1 177 ? -16.749 0.703 -0.736 1.00 91.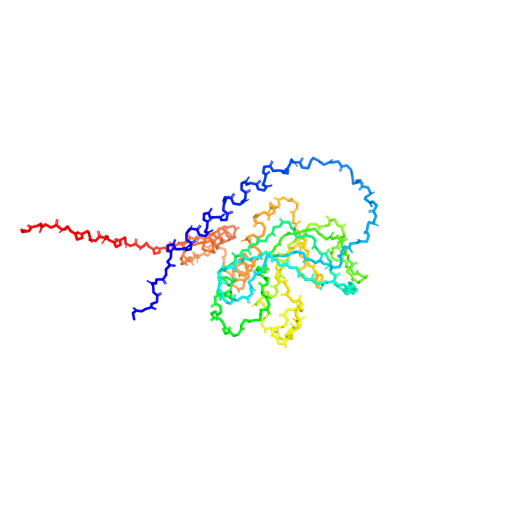88 177 GLY A O 1
ATOM 1296 N N . VAL A 1 178 ? -15.152 -0.863 -0.808 1.00 91.88 178 VAL A N 1
ATOM 1297 C CA . VAL A 1 178 ? -14.060 0.085 -0.529 1.00 91.88 178 VAL A CA 1
ATOM 1298 C C . VAL A 1 178 ? -13.601 0.720 -1.843 1.00 91.88 178 VAL A C 1
ATOM 1300 O O . VAL A 1 178 ? -13.149 -0.028 -2.709 1.00 91.88 178 VAL A O 1
ATOM 1303 N N . PRO A 1 179 ? -13.643 2.054 -2.024 1.00 94.06 179 PRO A N 1
ATOM 1304 C CA . PRO A 1 179 ? -13.156 2.706 -3.243 1.00 94.06 179 PRO A CA 1
ATOM 1305 C C . PRO A 1 179 ? -11.649 2.517 -3.462 1.00 94.06 179 PRO A C 1
A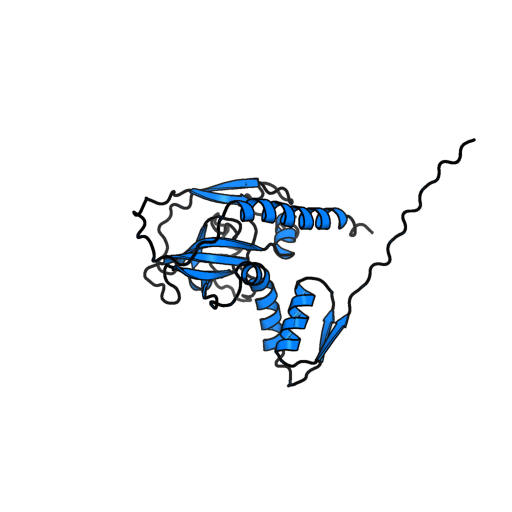TOM 1307 O O . PRO A 1 179 ? -10.871 2.520 -2.511 1.00 94.06 179 PRO A O 1
ATOM 1310 N N . THR A 1 180 ? -11.217 2.390 -4.721 1.00 93.19 180 THR A N 1
ATOM 1311 C CA . THR A 1 180 ? -9.805 2.157 -5.094 1.00 93.19 180 THR A CA 1
ATOM 1312 C C . THR A 1 180 ? -8.853 3.213 -4.551 1.00 93.19 180 THR A C 1
ATOM 1314 O O . THR A 1 180 ? -7.863 2.847 -3.931 1.00 93.19 180 THR A O 1
ATOM 1317 N N . LEU A 1 181 ? -9.169 4.500 -4.710 1.00 92.31 181 LEU A N 1
ATOM 1318 C CA . LEU A 1 181 ? -8.292 5.576 -4.238 1.00 92.31 181 LEU A CA 1
ATOM 1319 C C . LEU A 1 181 ? -8.204 5.631 -2.705 1.00 92.31 181 LEU A C 1
ATOM 1321 O O . LEU A 1 181 ? -7.132 5.874 -2.162 1.00 92.31 181 LEU A O 1
ATOM 1325 N N . HIS A 1 182 ? -9.306 5.344 -2.004 1.00 90.69 182 HIS A N 1
ATOM 1326 C CA . HIS A 1 182 ? -9.311 5.293 -0.538 1.00 90.69 182 HIS A CA 1
ATOM 1327 C C . HIS A 1 182 ? -8.492 4.115 -0.007 1.00 90.69 182 HIS A C 1
ATOM 1329 O O . HIS A 1 182 ? -7.774 4.268 0.975 1.00 90.69 182 HIS A O 1
ATOM 1335 N N . ALA A 1 183 ? -8.587 2.950 -0.655 1.00 92.06 183 ALA A N 1
ATOM 1336 C CA . ALA A 1 183 ? -7.743 1.813 -0.314 1.00 92.06 183 ALA A CA 1
ATOM 1337 C C . ALA A 1 183 ? -6.267 2.127 -0.600 1.00 92.06 183 ALA A C 1
ATOM 1339 O O . ALA A 1 183 ? -5.450 1.994 0.302 1.00 92.06 183 ALA A O 1
ATOM 1340 N N . ALA A 1 184 ? -5.928 2.613 -1.799 1.00 91.62 184 ALA A N 1
ATOM 1341 C CA . ALA A 1 184 ? -4.539 2.861 -2.192 1.00 91.62 184 ALA A CA 1
ATOM 1342 C C . ALA A 1 184 ? -3.791 3.797 -1.228 1.00 91.62 184 ALA A C 1
ATOM 1344 O O . ALA A 1 184 ? -2.650 3.510 -0.900 1.00 91.62 184 ALA A O 1
ATOM 1345 N N . GLY A 1 185 ? -4.434 4.864 -0.735 1.00 87.69 185 GLY A N 1
ATOM 1346 C CA . GLY A 1 185 ? -3.825 5.802 0.223 1.00 87.69 185 GLY A CA 1
ATOM 1347 C C . GLY A 1 185 ? -3.977 5.438 1.703 1.00 87.69 185 GLY A C 1
ATOM 1348 O O . GLY A 1 185 ? -3.644 6.249 2.567 1.00 87.69 185 GLY A O 1
ATOM 1349 N N . GLY A 1 186 ? -4.561 4.279 2.014 1.00 85.38 186 GLY A N 1
ATOM 1350 C CA . GLY A 1 186 ? -4.906 3.893 3.382 1.00 85.38 186 GLY A CA 1
ATOM 1351 C C . GLY A 1 186 ? -4.248 2.608 3.874 1.00 85.38 186 GLY A C 1
ATOM 1352 O O . GLY A 1 186 ? -4.320 2.335 5.071 1.00 85.38 186 GLY A O 1
ATOM 1353 N N . LEU A 1 187 ? -3.628 1.806 3.006 1.00 85.88 187 LEU A N 1
ATOM 1354 C CA . LEU A 1 187 ? -3.168 0.460 3.361 1.00 85.88 187 LEU A CA 1
ATOM 1355 C C . LEU A 1 187 ? -1.993 0.490 4.346 1.00 85.88 187 LEU A C 1
ATOM 1357 O O . LEU A 1 187 ? -2.071 -0.140 5.401 1.00 85.88 187 LEU A O 1
ATOM 1361 N N . ALA A 1 188 ? -0.927 1.234 4.045 1.00 80.69 188 ALA A N 1
ATOM 1362 C CA . ALA A 1 188 ? 0.277 1.269 4.870 1.00 80.69 188 ALA A CA 1
ATOM 1363 C C . ALA A 1 188 ? 0.028 2.045 6.167 1.00 80.69 188 ALA A C 1
ATOM 1365 O O . ALA A 1 188 ? 0.183 1.512 7.270 1.00 80.69 188 ALA A O 1
ATOM 1366 N N . THR A 1 189 ? -0.429 3.294 6.048 1.00 83.12 189 THR A N 1
ATOM 1367 C CA . THR A 1 189 ? -0.690 4.150 7.216 1.00 83.12 189 THR A CA 1
ATOM 1368 C C . THR A 1 189 ? -1.827 3.586 8.071 1.00 83.12 189 THR A C 1
ATOM 1370 O O . THR A 1 189 ? -1.717 3.531 9.297 1.00 83.12 189 THR A O 1
ATOM 1373 N N . GLY A 1 190 ? -2.908 3.113 7.447 1.00 86.81 190 GLY A N 1
ATOM 1374 C CA . GLY A 1 190 ? -4.037 2.517 8.158 1.00 86.81 190 GLY A CA 1
ATOM 1375 C C . GLY A 1 190 ? -3.671 1.208 8.842 1.00 86.81 190 GLY A C 1
ATOM 1376 O O . GLY A 1 190 ? -4.022 1.028 10.005 1.00 86.81 190 GLY A O 1
ATOM 1377 N N . GLY A 1 191 ? -2.909 0.331 8.178 1.00 84.19 191 GLY A N 1
ATOM 1378 C CA . GLY A 1 191 ? -2.414 -0.913 8.768 1.00 84.19 191 GLY A CA 1
ATOM 1379 C C . GLY A 1 191 ? -1.524 -0.672 9.990 1.00 84.19 191 GLY A C 1
ATOM 1380 O O . GLY A 1 191 ? -1.722 -1.299 11.034 1.00 84.19 191 GLY A O 1
ATOM 1381 N N . ALA A 1 192 ? -0.598 0.288 9.903 1.00 82.19 192 ALA A N 1
ATOM 1382 C CA . ALA A 1 192 ? 0.265 0.666 11.019 1.00 82.19 192 ALA A CA 1
ATOM 1383 C C . ALA A 1 192 ? -0.544 1.196 12.216 1.00 82.19 192 ALA A C 1
ATOM 1385 O O . ALA A 1 192 ? -0.386 0.707 13.338 1.00 82.19 192 ALA A O 1
ATOM 1386 N N . LEU A 1 193 ? -1.451 2.150 11.980 1.00 87.81 193 LEU A N 1
ATOM 1387 C CA . LEU A 1 193 ? -2.297 2.741 13.022 1.00 87.81 193 LEU A CA 1
ATOM 1388 C C . LEU A 1 193 ? -3.237 1.711 13.656 1.00 87.81 193 LEU A C 1
ATOM 1390 O O . LEU A 1 193 ? -3.339 1.636 14.882 1.00 87.81 193 LEU A O 1
ATOM 1394 N N . TRP A 1 194 ? -3.880 0.878 12.836 1.00 88.06 194 TRP A N 1
ATOM 1395 C CA . TRP A 1 194 ? -4.721 -0.219 13.304 1.00 88.06 194 TRP A CA 1
ATOM 1396 C C . TRP A 1 194 ? -3.932 -1.190 14.183 1.00 88.06 194 TRP A C 1
ATOM 1398 O O . TRP A 1 194 ? -4.369 -1.525 15.284 1.00 88.06 194 TRP A O 1
ATOM 1408 N N . GLY A 1 195 ? -2.736 -1.592 13.743 1.00 85.31 195 GLY A N 1
ATOM 1409 C CA . GLY A 1 195 ? -1.850 -2.464 14.509 1.00 85.31 195 GLY A CA 1
ATOM 1410 C C . GLY A 1 195 ? -1.499 -1.889 15.884 1.00 85.31 195 GLY A C 1
ATOM 1411 O O . GLY A 1 195 ? -1.567 -2.612 16.878 1.00 85.31 195 GLY A O 1
ATOM 1412 N N . GLN A 1 196 ? -1.184 -0.591 15.964 1.00 85.69 196 GLN A N 1
ATOM 1413 C CA . GLN A 1 196 ? -0.910 0.086 17.238 1.00 85.69 196 GLN A CA 1
ATOM 1414 C C . GLN A 1 196 ? -2.139 0.098 18.157 1.00 85.69 196 GLN A C 1
ATOM 1416 O O . GLN A 1 196 ? -2.048 -0.335 19.306 1.00 85.69 196 GLN A O 1
ATOM 1421 N N . LEU A 1 197 ? -3.305 0.506 17.643 1.00 86.75 197 LEU A N 1
ATOM 1422 C CA . LEU A 1 197 ? -4.554 0.544 18.414 1.00 86.75 197 LEU A CA 1
ATOM 1423 C C . LEU A 1 197 ? -4.941 -0.844 18.947 1.00 86.75 197 LEU A C 1
ATOM 1425 O O . LEU A 1 197 ? -5.334 -0.986 20.106 1.00 86.75 197 LEU A O 1
ATOM 1429 N N . LYS A 1 198 ? -4.784 -1.895 18.133 1.00 85.19 198 LYS A N 1
ATOM 1430 C CA . LYS A 1 198 ? -5.079 -3.275 18.543 1.00 85.19 198 LYS A CA 1
ATOM 1431 C C . LYS A 1 198 ? -4.083 -3.812 19.571 1.00 85.19 198 LYS A C 1
ATOM 1433 O O . LYS A 1 198 ? -4.514 -4.471 20.518 1.00 85.19 198 LYS A O 1
ATOM 1438 N N . ARG A 1 199 ? -2.781 -3.531 19.424 1.00 87.94 199 ARG A N 1
ATOM 1439 C CA . ARG A 1 199 ? -1.748 -3.947 20.395 1.00 87.94 199 ARG A CA 1
ATOM 1440 C C . ARG A 1 199 ? -1.892 -3.256 21.744 1.00 87.94 199 ARG A C 1
ATOM 1442 O O . ARG A 1 199 ? -1.622 -3.887 22.761 1.00 87.94 199 ARG A O 1
ATOM 1449 N N . ALA A 1 200 ? -2.369 -2.013 21.758 1.00 89.88 200 ALA A N 1
ATOM 1450 C CA . ALA A 1 200 ? -2.608 -1.265 22.987 1.00 89.88 200 ALA A CA 1
ATOM 1451 C C . ALA A 1 200 ? -3.709 -1.877 23.877 1.00 89.88 200 ALA A C 1
ATOM 1453 O O . ALA A 1 200 ? -3.770 -1.548 25.058 1.00 89.88 200 ALA A O 1
ATOM 1454 N N . ARG A 1 201 ? -4.562 -2.773 23.340 1.00 89.44 201 ARG A N 1
ATOM 1455 C CA . ARG A 1 201 ? -5.633 -3.477 24.083 1.00 89.44 201 ARG A CA 1
ATOM 1456 C C . ARG A 1 201 ? -6.482 -2.530 24.944 1.00 89.44 201 ARG A C 1
ATOM 1458 O O . ARG A 1 201 ? -6.791 -2.822 26.097 1.00 89.44 201 ARG A O 1
ATOM 1465 N N . LEU A 1 202 ? -6.839 -1.382 24.374 1.00 92.25 202 LEU A N 1
ATOM 1466 C CA . LEU A 1 202 ? -7.572 -0.335 25.077 1.00 92.25 202 LEU A CA 1
ATOM 1467 C C . LEU A 1 202 ? -8.946 -0.826 25.550 1.00 92.25 202 LEU A C 1
ATOM 1469 O O . LEU A 1 202 ? -9.652 -1.541 24.836 1.00 92.25 202 LEU A O 1
ATOM 1473 N N . GLY A 1 203 ? -9.337 -0.403 26.753 1.00 92.06 203 GLY A N 1
ATOM 1474 C CA . GLY A 1 203 ? -10.679 -0.639 27.276 1.00 92.06 203 GLY A CA 1
ATOM 1475 C C . GLY A 1 203 ? -11.757 0.094 26.469 1.00 92.06 203 GLY A C 1
ATOM 1476 O O . GLY A 1 203 ? -11.489 1.060 25.748 1.00 92.06 203 GLY A O 1
ATOM 1477 N N . ARG A 1 204 ? -13.010 -0.351 26.611 1.00 92.62 204 ARG A N 1
ATOM 1478 C CA . ARG A 1 204 ? -14.171 0.317 26.004 1.00 92.62 204 ARG A CA 1
ATOM 1479 C C . ARG A 1 204 ? -14.224 1.782 26.449 1.00 92.62 204 ARG A C 1
ATOM 1481 O O . ARG A 1 204 ? -14.132 2.054 27.641 1.00 92.62 204 ARG A O 1
ATOM 1488 N N . GLY A 1 205 ? -14.385 2.706 25.501 1.00 94.19 205 GLY A N 1
ATOM 1489 C CA . GLY A 1 205 ? -14.458 4.138 25.804 1.00 94.19 205 GLY A CA 1
ATOM 1490 C C . GLY A 1 205 ? -13.139 4.765 26.262 1.00 94.19 205 GLY A C 1
ATOM 1491 O O . GLY A 1 205 ? -13.162 5.862 26.805 1.00 94.19 205 GLY A O 1
ATOM 1492 N N . ALA A 1 206 ? -11.991 4.096 26.078 1.00 96.44 206 ALA A N 1
ATOM 1493 C CA . ALA A 1 206 ? -10.694 4.695 26.392 1.00 96.44 206 ALA A CA 1
ATOM 1494 C C . ALA A 1 206 ? -10.497 6.046 25.683 1.00 96.44 206 ALA A C 1
ATOM 1496 O O . ALA A 1 206 ? -10.977 6.244 24.567 1.00 96.44 206 ALA A O 1
ATOM 1497 N N . LYS A 1 207 ? -9.746 6.945 26.326 1.00 97.06 207 LYS A N 1
ATOM 1498 C CA . LYS A 1 207 ? -9.343 8.233 25.757 1.00 97.06 207 LYS A CA 1
ATOM 1499 C C . LYS A 1 207 ? -8.088 8.059 24.912 1.00 97.06 207 LYS A C 1
ATOM 1501 O O . LYS A 1 207 ? -7.081 7.550 25.400 1.00 97.06 207 LYS A O 1
ATOM 1506 N N . VAL A 1 208 ? -8.138 8.499 23.662 1.00 96.00 208 VAL A N 1
ATOM 1507 C CA . VAL A 1 208 ? -7.038 8.428 22.698 1.00 96.00 208 VAL A CA 1
ATOM 1508 C C . VAL A 1 208 ? -6.631 9.843 22.312 1.00 96.00 208 VAL A C 1
ATOM 1510 O O . VAL A 1 208 ? -7.419 10.591 21.739 1.00 96.00 208 VAL A O 1
ATOM 1513 N N . GLY A 1 209 ? -5.388 10.205 22.628 1.00 95.44 209 GLY A N 1
ATOM 1514 C CA . GLY A 1 209 ? -4.769 11.448 22.178 1.00 95.44 209 GLY A CA 1
ATOM 1515 C C . GLY A 1 209 ? -4.092 11.269 20.820 1.00 95.44 209 GLY A C 1
ATOM 1516 O O . GLY A 1 209 ? -3.268 10.373 20.657 1.00 95.44 209 GLY A O 1
ATOM 1517 N N . VAL A 1 210 ? -4.407 12.132 19.857 1.00 95.00 210 VAL A N 1
ATOM 1518 C CA . VAL A 1 210 ? -3.765 12.188 18.539 1.00 95.00 210 VAL A CA 1
ATOM 1519 C C . VAL A 1 210 ? -2.993 13.497 18.414 1.00 95.00 210 VAL A C 1
ATOM 1521 O O . VAL A 1 210 ? -3.582 14.576 18.432 1.00 95.00 210 VAL A O 1
ATOM 1524 N N . VAL A 1 211 ? -1.672 13.410 18.269 1.00 93.25 211 VAL A N 1
ATOM 1525 C CA . VAL A 1 211 ? -0.806 14.577 18.053 1.00 93.25 211 VAL A CA 1
ATOM 1526 C C . VAL A 1 211 ? -0.488 14.687 16.560 1.00 93.25 211 VAL A C 1
ATOM 1528 O O . VAL A 1 211 ? 0.109 13.779 15.987 1.00 93.25 211 VAL A O 1
ATOM 1531 N N . GLY A 1 212 ? -0.893 15.794 15.933 1.00 87.69 212 GLY A N 1
ATOM 1532 C CA . GLY A 1 212 ? -0.694 16.072 14.507 1.00 87.69 212 GLY A CA 1
ATOM 1533 C C . GLY A 1 212 ? -1.982 16.027 13.670 1.00 87.69 212 GLY A C 1
ATOM 1534 O O . GLY A 1 212 ? -2.871 15.205 13.887 1.00 87.69 212 GLY A O 1
ATOM 1535 N N . GLY A 1 213 ? -2.079 16.937 12.692 1.00 84.44 213 GLY A N 1
ATOM 1536 C CA . GLY A 1 213 ? -3.272 17.146 11.854 1.00 84.44 213 GLY A CA 1
ATOM 1537 C C . GLY A 1 213 ? -3.191 16.614 10.417 1.00 84.44 213 GLY A C 1
ATOM 1538 O O . GLY A 1 213 ? -4.127 16.825 9.655 1.00 84.44 213 GLY A O 1
ATOM 1539 N N . GLY A 1 214 ? -2.093 15.953 10.033 1.00 87.56 214 GLY A N 1
ATOM 1540 C CA . GLY A 1 214 ? -1.903 15.415 8.678 1.00 87.56 214 GLY A CA 1
ATOM 1541 C C . GLY A 1 214 ? -2.760 14.178 8.373 1.00 87.56 214 GLY A C 1
ATOM 1542 O O . GLY A 1 214 ? -3.575 13.753 9.192 1.00 87.56 214 GLY A O 1
ATOM 1543 N N . THR A 1 215 ? -2.536 13.551 7.214 1.00 85.50 215 THR A N 1
ATOM 1544 C CA . THR A 1 215 ? -3.278 12.359 6.746 1.00 85.50 215 THR A CA 1
ATOM 1545 C C . THR A 1 215 ? -3.292 11.223 7.772 1.00 85.50 215 THR A C 1
ATOM 1547 O O . THR A 1 215 ? -4.359 10.706 8.103 1.00 85.50 215 THR A O 1
ATOM 1550 N N . ALA A 1 216 ? -2.136 10.898 8.361 1.00 88.25 216 ALA A N 1
ATOM 1551 C CA . ALA A 1 216 ? -2.027 9.891 9.417 1.00 88.25 216 ALA A CA 1
ATOM 1552 C C . ALA A 1 216 ? -2.827 10.264 10.677 1.00 88.25 216 ALA A C 1
ATOM 1554 O O . ALA A 1 216 ? -3.536 9.426 11.226 1.00 88.25 216 ALA A O 1
ATOM 1555 N N . GLY A 1 217 ? -2.769 11.527 11.114 1.00 91.75 217 GLY A N 1
ATOM 1556 C CA . GLY A 1 217 ? -3.546 12.008 12.260 1.00 91.75 217 GLY A CA 1
ATOM 1557 C C . GLY A 1 217 ? -5.052 11.971 11.989 1.00 91.75 217 GLY A C 1
ATOM 1558 O O . GLY A 1 217 ? -5.830 11.529 12.832 1.00 91.75 217 GLY A O 1
ATOM 1559 N N . GLY A 1 218 ? -5.477 12.365 10.786 1.00 92.06 218 GLY A N 1
ATOM 1560 C CA . GLY A 1 218 ? -6.858 12.235 10.321 1.00 92.06 218 GLY A CA 1
ATOM 1561 C C . GLY A 1 218 ? -7.359 10.794 10.392 1.00 92.06 218 GLY A C 1
ATOM 1562 O O . GLY A 1 218 ? -8.390 10.531 11.015 1.00 92.06 218 GLY A O 1
ATOM 1563 N N . LEU A 1 219 ? -6.593 9.858 9.828 1.00 91.94 219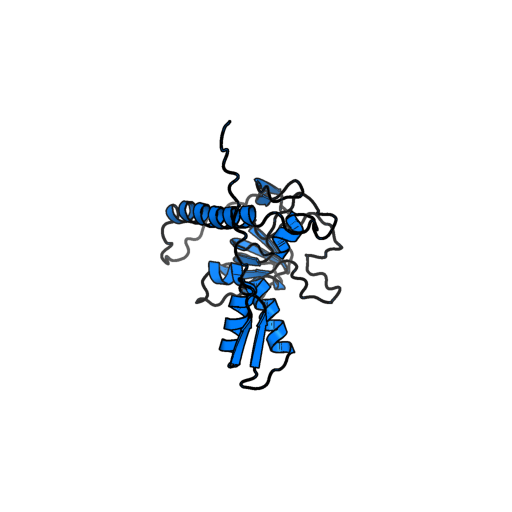 LEU A N 1
ATOM 1564 C CA . LEU A 1 219 ? -6.934 8.438 9.825 1.00 91.94 219 LEU A CA 1
ATOM 1565 C C . LEU A 1 219 ? -6.914 7.830 11.237 1.00 91.94 219 LEU A C 1
ATOM 1567 O O . LEU A 1 219 ? -7.804 7.056 11.581 1.00 91.94 219 LEU A O 1
ATOM 1571 N N . ALA A 1 220 ? -5.966 8.223 12.092 1.00 93.06 220 ALA A N 1
ATOM 1572 C CA . ALA A 1 220 ? -5.891 7.765 13.480 1.00 93.06 220 ALA A CA 1
ATOM 1573 C C . ALA A 1 220 ? -7.144 8.152 14.274 1.00 93.06 220 ALA A C 1
ATOM 1575 O O . ALA A 1 220 ? -7.710 7.315 14.978 1.00 93.06 220 ALA A O 1
ATOM 1576 N N . LYS A 1 221 ? -7.618 9.397 14.111 1.00 95.00 221 LYS A N 1
ATOM 1577 C CA . LYS A 1 221 ? -8.867 9.867 14.729 1.00 95.00 221 LYS A CA 1
ATOM 1578 C C . LYS A 1 221 ? -10.062 9.038 14.261 1.00 95.00 221 LYS A C 1
ATOM 1580 O O . LYS A 1 221 ? -10.860 8.610 15.089 1.00 95.00 221 LYS A O 1
ATOM 1585 N N . GLN A 1 222 ? -10.166 8.784 12.955 1.00 94.06 222 GLN A N 1
ATOM 1586 C CA . GLN A 1 222 ? -11.257 7.989 12.382 1.00 94.06 222 GLN A CA 1
ATOM 1587 C C . GLN A 1 222 ? -11.246 6.544 12.897 1.00 94.06 222 GLN A C 1
ATOM 1589 O O . GLN A 1 222 ? -12.284 6.045 13.324 1.00 94.06 222 GLN A O 1
ATOM 1594 N N . LEU A 1 223 ? -10.081 5.890 12.918 1.00 93.69 223 LEU A N 1
ATOM 1595 C CA . LEU A 1 223 ? -9.939 4.516 13.405 1.00 93.69 223 LEU A CA 1
ATOM 1596 C C . LEU A 1 223 ? -10.243 4.401 14.904 1.00 93.69 223 LEU A C 1
ATOM 1598 O O . LEU A 1 223 ? -10.976 3.502 15.310 1.00 93.69 223 LEU A O 1
ATOM 1602 N N . ALA A 1 224 ? -9.722 5.313 15.728 1.00 94.81 224 ALA A N 1
ATOM 1603 C CA . ALA A 1 224 ? -9.986 5.312 17.165 1.00 94.81 224 ALA A CA 1
ATOM 1604 C C . ALA A 1 224 ? -11.474 5.559 17.472 1.00 94.81 224 ALA A C 1
ATOM 1606 O O . ALA A 1 224 ? -12.063 4.829 18.270 1.00 94.81 224 ALA A O 1
ATOM 1607 N N . ALA A 1 225 ? -12.106 6.522 16.792 1.00 95.44 225 ALA A N 1
ATOM 1608 C CA . ALA A 1 225 ? -13.535 6.790 16.940 1.00 95.44 225 ALA A CA 1
ATOM 1609 C C . ALA A 1 225 ? -14.393 5.590 16.501 1.00 95.44 225 ALA A C 1
ATOM 1611 O O . ALA A 1 225 ? -15.327 5.211 17.206 1.00 95.44 225 ALA A O 1
ATOM 1612 N N . ALA A 1 226 ? -14.046 4.938 15.385 1.00 94.19 226 ALA A N 1
ATOM 1613 C CA . ALA A 1 226 ? -14.739 3.740 14.903 1.00 94.19 226 ALA A CA 1
ATOM 1614 C C . ALA A 1 226 ? -14.632 2.547 15.872 1.00 94.19 226 ALA A C 1
ATOM 1616 O O . ALA A 1 226 ? -15.525 1.703 15.915 1.00 94.19 226 ALA A O 1
ATOM 1617 N N . LEU A 1 227 ? -13.571 2.489 16.683 1.00 93.44 227 LEU A N 1
ATOM 1618 C CA . LEU A 1 227 ? -13.404 1.508 17.762 1.00 93.44 227 LEU A CA 1
ATOM 1619 C C . LEU A 1 227 ? -14.166 1.873 19.052 1.00 93.44 227 LEU A C 1
ATOM 1621 O O . LEU A 1 227 ? -14.121 1.119 20.025 1.00 93.44 227 LEU A O 1
ATOM 1625 N N . GLY A 1 228 ? -14.887 2.998 19.072 1.00 94.62 228 GLY A N 1
ATOM 1626 C CA . GLY A 1 228 ? -15.668 3.451 20.225 1.00 94.62 228 GLY A CA 1
ATOM 1627 C C . GLY A 1 228 ? -14.827 4.110 21.320 1.00 94.62 228 GLY A C 1
ATOM 1628 O O . GLY A 1 228 ? -15.205 4.059 22.492 1.00 94.62 228 GLY A O 1
ATOM 1629 N N . HIS A 1 229 ? -13.679 4.684 20.959 1.00 96.06 229 HIS A N 1
ATOM 1630 C CA . HIS A 1 229 ? -12.832 5.457 21.863 1.00 96.06 229 HIS A CA 1
ATOM 1631 C C . HIS A 1 229 ? -13.186 6.948 21.832 1.00 96.06 229 HIS A C 1
ATOM 1633 O O . HIS A 1 229 ? -13.642 7.475 20.816 1.00 96.06 229 HIS A O 1
ATOM 1639 N N . GLU A 1 230 ? -12.949 7.637 22.946 1.00 97.06 230 GLU A N 1
ATOM 1640 C CA . GLU A 1 230 ? -13.037 9.095 23.028 1.00 97.06 230 GLU A CA 1
ATOM 1641 C C . GLU A 1 230 ? -11.754 9.690 22.438 1.00 97.06 230 GLU A C 1
ATOM 1643 O O . GLU A 1 230 ? -10.654 9.371 22.885 1.00 97.06 230 GLU A O 1
ATOM 1648 N N . VAL A 1 231 ? -11.872 10.522 21.404 1.00 97.06 231 VAL A N 1
ATOM 1649 C CA . VAL A 1 231 ? -10.714 11.030 20.657 1.00 97.06 231 VAL A CA 1
ATOM 1650 C C . VAL A 1 231 ? -10.457 12.490 21.003 1.00 97.06 231 VAL A C 1
ATOM 1652 O O . VAL A 1 231 ? -11.313 13.347 20.799 1.00 97.06 231 VAL A O 1
ATOM 1655 N N . HIS A 1 232 ? -9.239 12.781 21.448 1.00 96.31 232 HIS A N 1
ATOM 1656 C CA . HIS A 1 232 ? -8.727 14.135 21.626 1.00 96.31 232 HIS A CA 1
ATOM 1657 C C . HIS A 1 232 ? -7.600 14.368 20.629 1.00 96.31 232 HIS A C 1
ATOM 1659 O O . HIS A 1 232 ? -6.773 13.484 20.416 1.00 96.31 232 HIS A O 1
ATOM 1665 N N . SER A 1 233 ? -7.527 15.552 20.026 1.00 93.31 233 SER A N 1
ATOM 1666 C CA . SER A 1 233 ? -6.445 15.868 19.095 1.00 93.31 233 SER A CA 1
ATOM 1667 C C . SER A 1 233 ? -5.771 17.184 19.413 1.00 93.31 233 SER A C 1
ATOM 1669 O O . SER A 1 233 ? -6.448 18.174 19.673 1.00 93.31 233 SER A O 1
ATOM 1671 N N . VAL A 1 234 ? -4.446 17.188 19.315 1.00 93.19 234 VAL A N 1
ATOM 1672 C CA . VAL A 1 234 ? -3.609 18.381 19.415 1.00 93.19 234 VAL A CA 1
ATOM 1673 C C . VAL A 1 234 ? -2.968 18.609 18.054 1.00 93.19 234 VAL A C 1
ATOM 1675 O O . VAL A 1 234 ? -2.298 17.726 17.517 1.00 93.19 234 VAL A O 1
ATOM 1678 N N . VAL A 1 235 ? -3.183 19.790 17.485 1.00 88.44 235 VAL A N 1
ATOM 1679 C CA . VAL A 1 235 ? -2.580 20.208 16.218 1.00 88.44 235 VAL A CA 1
ATOM 1680 C C . VAL A 1 235 ? -1.799 21.484 16.491 1.00 88.44 235 VAL A C 1
ATOM 1682 O O . VAL A 1 235 ? -2.324 22.401 17.113 1.00 88.44 235 VAL A O 1
ATOM 1685 N N . ALA A 1 236 ? -0.540 21.524 16.064 1.00 83.88 236 ALA A N 1
ATOM 1686 C CA . ALA A 1 236 ? 0.239 22.751 16.112 1.00 83.88 236 ALA A CA 1
ATOM 1687 C C . ALA A 1 236 ? -0.190 23.657 14.951 1.00 83.88 236 ALA A C 1
ATOM 1689 O O . ALA A 1 236 ? -0.112 23.248 13.791 1.00 83.88 236 ALA A O 1
ATOM 1690 N N . GLU A 1 237 ? -0.625 24.875 15.258 1.00 77.56 237 GLU A N 1
ATOM 1691 C CA . GLU A 1 237 ? -0.761 25.939 14.266 1.00 77.56 237 GLU A CA 1
ATOM 1692 C C . GLU A 1 237 ? 0.592 26.633 14.093 1.00 77.56 237 GLU A C 1
ATOM 1694 O O . GLU A 1 237 ? 1.258 26.981 15.069 1.00 77.56 237 GLU A O 1
ATOM 1699 N N . ARG A 1 238 ? 1.020 26.839 12.844 1.00 69.75 238 ARG A N 1
ATOM 1700 C CA . ARG A 1 238 ? 2.115 27.771 12.561 1.00 69.75 238 ARG A CA 1
ATOM 1701 C C . ARG A 1 238 ? 1.542 29.182 12.608 1.00 69.75 238 ARG A C 1
ATOM 1703 O O . ARG A 1 238 ? 0.682 29.507 11.795 1.00 69.75 238 ARG A O 1
ATOM 1710 N N . SER A 1 239 ? 2.045 30.029 13.502 1.00 55.53 239 SER A N 1
ATOM 1711 C CA . SER A 1 239 ? 1.882 31.472 13.340 1.00 55.53 239 SER A CA 1
ATOM 1712 C C . SER A 1 239 ? 2.602 31.882 12.052 1.00 55.53 239 SER A C 1
ATOM 1714 O O . SER A 1 239 ? 3.781 31.581 11.862 1.00 55.53 239 SER A O 1
ATOM 1716 N N . GLY A 1 240 ? 1.878 32.495 11.116 1.00 47.81 240 GLY A N 1
ATOM 1717 C CA . GLY A 1 240 ? 2.464 32.985 9.872 1.00 47.81 240 GLY A CA 1
ATOM 1718 C C . GLY A 1 240 ? 3.561 34.005 10.176 1.00 47.81 240 GLY A C 1
ATOM 1719 O O . GLY A 1 240 ? 3.291 35.035 10.790 1.00 47.81 240 GLY A O 1
ATOM 1720 N N . GLY A 1 241 ? 4.795 33.722 9.758 1.00 44.78 241 GLY A N 1
ATOM 1721 C CA . GLY A 1 241 ? 5.849 34.728 9.712 1.00 44.78 241 GLY A CA 1
ATOM 1722 C C . GLY A 1 241 ? 5.461 35.778 8.677 1.00 44.78 241 GLY A C 1
ATOM 1723 O O . GLY A 1 241 ? 5.445 35.488 7.483 1.00 44.78 241 GLY A O 1
ATOM 1724 N N . GLY A 1 242 ? 5.088 36.971 9.139 1.00 39.25 242 GLY A N 1
ATOM 1725 C CA . GLY A 1 242 ? 4.862 38.121 8.275 1.00 39.25 242 GLY A CA 1
ATOM 1726 C C . GLY A 1 242 ? 6.145 38.452 7.520 1.00 39.25 242 GLY A C 1
ATOM 1727 O O . GLY A 1 242 ? 7.165 38.753 8.136 1.00 39.25 242 GLY A O 1
ATOM 1728 N N . GLY A 1 243 ? 6.090 38.386 6.190 1.00 39.66 243 GLY A N 1
ATOM 1729 C CA . GLY A 1 243 ? 7.111 38.975 5.336 1.00 39.66 24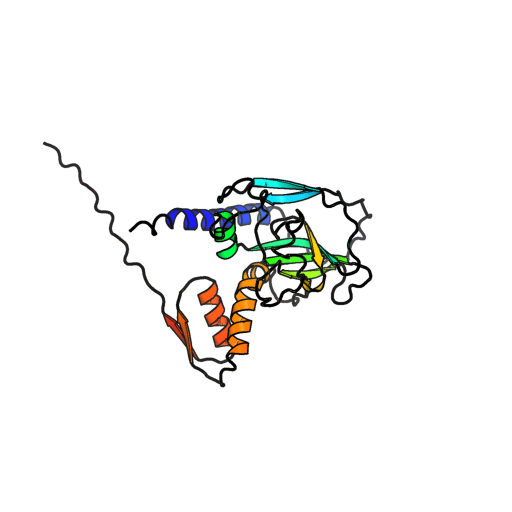3 GLY A CA 1
ATOM 1730 C C . GLY A 1 243 ? 7.124 40.482 5.567 1.00 39.66 243 GLY A C 1
ATOM 1731 O O . GLY A 1 243 ? 6.192 41.179 5.170 1.00 39.66 243 GLY A O 1
ATOM 1732 N N . GLY A 1 244 ? 8.156 40.972 6.252 1.00 35.88 244 GLY A N 1
ATOM 1733 C CA . GLY A 1 244 ? 8.477 42.390 6.280 1.00 35.88 244 GLY A CA 1
ATOM 1734 C C . GLY A 1 244 ? 8.869 42.812 4.871 1.00 35.88 244 GLY A C 1
ATOM 1735 O O . GLY A 1 244 ? 9.912 42.402 4.374 1.00 35.88 244 GLY A O 1
ATOM 1736 N N . GLY A 1 245 ? 8.005 43.584 4.216 1.00 34.81 245 GLY A N 1
ATOM 1737 C CA . GLY A 1 245 ? 8.378 44.313 3.016 1.00 34.81 245 GLY A CA 1
ATOM 1738 C C . GLY A 1 245 ? 9.386 45.390 3.398 1.00 34.81 245 GLY A C 1
ATOM 1739 O O . GLY A 1 245 ? 9.047 46.319 4.131 1.00 34.81 245 GLY A O 1
ATOM 1740 N N . GLU A 1 246 ? 10.615 45.259 2.912 1.00 37.81 246 GLU A N 1
ATOM 1741 C CA . GLU A 1 246 ? 11.521 46.393 2.777 1.00 37.81 246 GLU A CA 1
ATOM 1742 C C . GLU A 1 246 ? 10.888 47.354 1.765 1.00 37.81 246 GLU A C 1
ATOM 1744 O O . GLU A 1 246 ? 10.836 47.095 0.564 1.00 37.81 246 GLU A O 1
ATOM 1749 N N . GLY A 1 247 ? 10.309 48.438 2.278 1.00 34.16 247 GLY A N 1
ATOM 1750 C CA . GLY A 1 247 ? 9.944 49.584 1.466 1.00 34.16 247 GLY A CA 1
ATOM 1751 C C . GLY A 1 247 ? 11.208 50.358 1.123 1.00 34.16 247 GLY A C 1
ATOM 1752 O O . GLY A 1 247 ? 11.798 50.991 1.997 1.00 34.16 247 GLY A O 1
ATOM 1753 N N . GLU A 1 248 ? 11.601 50.327 -0.148 1.00 39.88 248 GLU A N 1
ATOM 1754 C CA . GLU A 1 248 ? 12.460 51.350 -0.737 1.00 39.88 248 GLU A CA 1
ATOM 1755 C C . GLU A 1 248 ? 11.777 52.719 -0.571 1.00 39.88 248 GLU A C 1
ATOM 1757 O O . GLU A 1 248 ? 10.753 53.012 -1.190 1.00 39.88 248 GLU A O 1
ATOM 1762 N N . GLY A 1 249 ? 12.335 53.553 0.304 1.00 32.66 249 GLY A N 1
ATOM 1763 C CA . GLY A 1 249 ? 12.037 54.977 0.413 1.00 32.66 249 GLY A CA 1
ATOM 1764 C C . GLY A 1 249 ? 13.271 55.760 -0.014 1.00 32.66 249 GLY A C 1
ATOM 1765 O O . GLY A 1 249 ? 14.285 55.729 0.679 1.00 32.66 249 GLY A O 1
ATOM 1766 N N . GLY A 1 250 ? 13.182 56.400 -1.180 1.00 32.94 250 GLY A N 1
ATOM 1767 C CA . GLY A 1 250 ? 14.269 57.129 -1.826 1.00 32.94 250 GLY A CA 1
ATOM 1768 C C . GLY A 1 250 ? 14.803 58.334 -1.047 1.00 32.94 250 GLY A C 1
ATOM 1769 O O . GLY A 1 250 ? 14.116 58.926 -0.212 1.00 32.94 250 GLY A O 1
ATOM 1770 N N . GLY A 1 251 ? 16.040 58.690 -1.392 1.00 29.94 251 GLY A N 1
ATOM 1771 C CA . GLY A 1 251 ? 16.671 59.987 -1.155 1.00 29.94 251 GLY A CA 1
ATOM 1772 C C . GLY A 1 251 ? 17.042 60.631 -2.482 1.00 29.94 251 GLY A C 1
ATOM 1773 O O . GLY A 1 251 ? 17.298 59.868 -3.442 1.00 29.94 251 GLY A O 1
#

Organism: Emiliania huxleyi (NCBI:txid2903)

InterPro domains:
  IPR011032 GroES-like superfamily [SSF50129] (50-214)
  IPR013154 Alcohol dehydrogenase-like, N-terminal [PF08240] (74-175)
  IPR047109 Cinnamyl alcohol dehydrogenase-like [PTHR42683] (72-234)